Protein AF-0000000072542305 (afdb_homodimer)

Foldseek 3Di:
DPPPPPPPPVPDDDDDDPVVVVPDDDDDPDDDQCQAPQVRDGDDPPFDWDADPVGDIHGPVRVVVVCVPAQADPPPGHGDDDPDPVVVVVVVVVVVVVVVVVVVVVVVVVVPD/DPPPPPPPPVPDDDDDDPVVVVPDDDDDPDDAFCQAPQVRGGDDPPFDWDADPVGDIHGPVRVVVVCVPAQADPPPGHGDDDPDPVVVVVVVVVVVVVVVVVVVVVVVVVVPD

Organism: Lottia gigantea (NCBI:txid225164)

Secondary structure (DSSP, 8-state):
---------SS--PPPPHHHHHTSEEEE---S--B-TTT-PBPPTT-EEEE-TT--EEEHHHHHHHHTT-SB-TTT-PBPP-S-HHHHHHHHHHHHHHHHHHHHHHHHHHHH-/---------SS--PPPPHHHHHTSEEEE---S--B-TTT-PBPPTT-EEEE-TT--EEEHHHHHHHHTT-SB-TTT-PBPP-S-HHHHHHHHHHHHHHHHHHHHHHHHHHHH-

pLDDT: mean 86.27, std 17.12, range [31.95, 98.38]

Radius of gyration: 26.25 Å; Cα contacts (8 Å, |Δi|>4): 280; chains: 2; bounding box: 51×83×50 Å

Nearest PDB structures (foldseek):
  5ulh-assembly1_C  TM=9.175E-01  e=4.883E-05  Homo sapiens
  7ojx-assembly1_A  TM=8.905E-01  e=9.697E-05  Homo sapiens
  6w9a-assembly2_D  TM=7.007E-01  e=2.143E-05  Homo sapiens
  6w9d-assembly3_H  TM=6.727E-01  e=9.697E-05  Homo sapiens
  4v3k-assembly1_F  TM=7.207E-01  e=1.679E-04  Homo sapiens

Sequence (226 aa):
FSIFSPFNFTGKAPPASKKAVEELETRVISPTSPQCAICLAEFEEENESKILPCNHQFHSTCILTWLKQVNSCPECRHELPTDDEQYEEMKRHKARAKQREFEQESLHNSMFGFSIFSPFNFTGKAPPASKKAVEELETRVISPTSPQCAICLAEFEEENESKILPCNHQFHSTCILTWLKQVNSCPECRHELPTDDEQYEEMKRHKARAKQREFEQESLHNSMFG

Structure (mmCIF, N/CA/C/O backbone):
data_AF-0000000072542305-model_v1
#
loop_
_entity.id
_entity.type
_entity.pdbx_description
1 polymer 'RING-type E3 ubiquitin transferase'
#
loop_
_atom_site.group_PDB
_atom_site.id
_atom_site.type_symbol
_atom_site.label_atom_id
_atom_site.label_alt_id
_atom_site.label_comp_id
_atom_site.label_asym_id
_atom_site.label_entity_id
_atom_site.label_seq_id
_atom_site.pdbx_PDB_ins_code
_atom_site.Cartn_x
_atom_site.Cartn_y
_atom_site.Cartn_z
_atom_site.occupancy
_atom_site.B_iso_or_equiv
_atom_site.auth_seq_id
_atom_site.auth_comp_id
_atom_site.auth_asym_id
_atom_site.auth_atom_id
_atom_site.pdbx_PDB_model_num
ATOM 1 N N . PHE A 1 1 ? 15.688 15.828 28.75 1 32.47 1 PHE A N 1
ATOM 2 C CA . PHE A 1 1 ? 14.766 16.953 28.719 1 32.47 1 PHE A CA 1
ATOM 3 C C . PHE A 1 1 ? 14.344 17.266 27.281 1 32.47 1 PHE A C 1
ATOM 5 O O . PHE A 1 1 ? 15.188 17.547 26.438 1 32.47 1 PHE A O 1
ATOM 12 N N . SER A 1 2 ? 13.336 16.469 26.656 1 36.53 2 SER A N 1
ATOM 13 C CA . SER A 1 2 ? 12.828 16.047 25.344 1 36.53 2 SER A CA 1
ATOM 14 C C . SER A 1 2 ? 12.359 17.25 24.531 1 36.53 2 SER A C 1
ATOM 16 O O . SER A 1 2 ? 11.32 17.844 24.828 1 36.53 2 SER A O 1
ATOM 18 N N . ILE A 1 3 ? 13.242 18.094 24.062 1 39.69 3 ILE A N 1
ATOM 19 C CA . ILE A 1 3 ? 13.078 19.406 23.453 1 39.69 3 ILE A CA 1
ATOM 20 C C . ILE A 1 3 ? 12.094 19.312 22.281 1 39.69 3 ILE A C 1
ATOM 22 O O . ILE A 1 3 ? 12.5 19.109 21.141 1 39.69 3 ILE A O 1
ATOM 26 N N . PHE A 1 4 ? 11.055 18.484 22.359 1 43.72 4 PHE A N 1
ATOM 27 C CA . PHE A 1 4 ? 9.938 18.672 21.438 1 43.72 4 PHE A CA 1
ATOM 28 C C . PHE A 1 4 ? 9.602 20.141 21.281 1 43.72 4 PHE A C 1
ATOM 30 O O . PHE A 1 4 ? 9.117 20.781 22.219 1 43.72 4 PHE A O 1
ATOM 37 N N . SER A 1 5 ? 10.516 20.938 20.703 1 43.38 5 SER A N 1
ATOM 38 C CA . SER A 1 5 ? 10.148 22.328 20.469 1 43.38 5 SER A CA 1
ATOM 39 C C . SER A 1 5 ? 8.664 22.453 20.156 1 43.38 5 SER A C 1
ATOM 41 O O . SER A 1 5 ? 8.125 21.719 19.344 1 43.38 5 SER A O 1
ATOM 43 N N . PRO A 1 6 ? 7.895 23.109 21.031 1 43.34 6 PRO A N 1
ATOM 44 C CA . PRO A 1 6 ? 6.465 23.359 20.859 1 43.34 6 PRO A CA 1
ATOM 45 C C . PRO A 1 6 ? 6.129 23.875 19.453 1 43.34 6 PRO A C 1
ATOM 47 O O . PRO A 1 6 ? 6.855 24.703 18.906 1 43.34 6 PRO A O 1
ATOM 50 N N . PHE A 1 7 ? 5.867 23.047 18.469 1 44.22 7 PHE A N 1
ATOM 51 C CA . PHE A 1 7 ? 5.062 23.609 17.391 1 44.22 7 PHE A CA 1
ATOM 52 C C . PHE A 1 7 ? 4.238 24.797 17.891 1 44.22 7 PHE A C 1
ATOM 54 O O . PHE A 1 7 ? 3.322 24.625 18.688 1 44.22 7 PHE A O 1
ATOM 61 N N . ASN A 1 8 ? 4.73 25.938 18.094 1 41 8 ASN A N 1
ATOM 62 C CA . ASN A 1 8 ? 3.998 27.156 18.375 1 41 8 ASN A CA 1
ATOM 63 C C . ASN A 1 8 ? 2.773 27.297 17.484 1 41 8 ASN A C 1
ATOM 65 O O . ASN A 1 8 ? 2.857 27.875 16.391 1 41 8 ASN A O 1
ATOM 69 N N . PHE A 1 9 ? 1.891 26.312 17.328 1 46 9 PHE A N 1
ATOM 70 C CA . PHE A 1 9 ? 0.59 26.453 16.688 1 46 9 PHE A CA 1
ATOM 71 C C . PHE A 1 9 ? -0.211 27.578 17.344 1 46 9 PHE A C 1
ATOM 73 O O . PHE A 1 9 ? -0.632 27.453 18.5 1 46 9 PHE A O 1
ATOM 80 N N . THR A 1 10 ? -0.036 28.75 17.078 1 51.38 10 THR A N 1
ATOM 81 C CA . THR A 1 10 ? -0.905 29.781 17.625 1 51.38 10 THR A CA 1
ATOM 82 C C . THR A 1 10 ? -2.297 29.219 17.906 1 51.38 10 THR A C 1
ATOM 84 O O . THR A 1 10 ? -2.818 29.375 19.016 1 51.38 10 THR A O 1
ATOM 87 N N . GLY A 1 11 ? -3.398 29.219 16.875 1 60.12 11 GLY A N 1
ATOM 88 C CA . GLY A 1 11 ? -4.703 28.609 17.047 1 60.12 11 GLY A CA 1
ATOM 89 C C . GLY A 1 11 ? -4.648 27.094 17.078 1 60.12 11 GLY A C 1
ATOM 90 O O . GLY A 1 11 ? -3.947 26.469 16.281 1 60.12 11 GLY A O 1
ATOM 91 N N . LYS A 1 12 ? -4.738 26.359 18.25 1 74.69 12 LYS A N 1
ATOM 92 C CA . LYS A 1 12 ? -4.344 24.984 18.578 1 74.69 12 LYS A CA 1
ATOM 93 C C . LYS A 1 12 ? -5.066 23.984 17.688 1 74.69 12 LYS A C 1
ATOM 95 O O . LYS A 1 12 ? -6.301 23.938 17.672 1 74.69 12 LYS A O 1
ATOM 100 N N . ALA A 1 13 ? -4.594 23.594 16.719 1 89.81 13 ALA A N 1
ATOM 101 C CA . ALA A 1 13 ? -5.152 22.5 15.945 1 89.81 13 ALA A CA 1
ATOM 102 C C . ALA A 1 13 ? -5.66 21.375 16.859 1 89.81 13 ALA A C 1
ATOM 104 O O . ALA A 1 13 ? -5.039 21.078 17.875 1 89.81 13 ALA A O 1
ATOM 105 N N . PRO A 1 14 ? -6.883 21.016 16.641 1 95.75 14 PRO A N 1
ATOM 106 C CA . PRO A 1 14 ? -7.41 19.891 17.438 1 95.75 14 PRO A CA 1
ATOM 107 C C . PRO A 1 14 ? -6.734 18.562 17.109 1 95.75 14 PRO A C 1
ATOM 109 O O . PRO A 1 14 ? -6.039 18.453 16.094 1 95.75 14 PRO A O 1
ATOM 112 N N . PRO A 1 15 ? -6.938 17.609 18 1 97.19 15 PRO A N 1
ATOM 113 C CA . PRO A 1 15 ? -6.461 16.266 17.688 1 97.19 15 PRO A CA 1
ATOM 114 C C . PRO A 1 15 ? -7.23 15.625 16.531 1 97.19 15 PRO A C 1
ATOM 116 O O . PRO A 1 15 ? -8.352 16.047 16.219 1 97.19 15 PRO A O 1
ATOM 119 N N . ALA A 1 16 ? -6.574 14.648 15.914 1 98.12 16 ALA A N 1
ATOM 120 C CA . ALA A 1 16 ? -7.277 13.812 14.953 1 98.12 16 ALA A CA 1
ATOM 121 C C . ALA A 1 16 ? -8.328 12.945 15.641 1 98.12 16 ALA A C 1
ATOM 123 O O . ALA A 1 16 ? -8.195 12.633 16.828 1 98.12 16 ALA A O 1
ATOM 124 N N . SER A 1 17 ? -9.375 12.672 14.961 1 98.31 17 SER A N 1
ATOM 125 C CA . SER A 1 17 ? -10.414 11.82 15.531 1 98.31 17 SER A CA 1
ATOM 126 C C . SER A 1 17 ? -9.875 10.422 15.844 1 98.31 17 SER A C 1
ATOM 128 O O . SER A 1 17 ? -8.953 9.945 15.18 1 98.31 17 SER A O 1
ATOM 130 N N . LYS A 1 18 ? -10.453 9.781 16.812 1 97.31 18 LYS A N 1
ATOM 131 C CA . LYS A 1 18 ? -10.078 8.422 17.172 1 97.31 18 LYS A CA 1
ATOM 132 C C . LYS A 1 18 ? -10.227 7.48 15.984 1 97.31 18 LYS A C 1
ATOM 134 O O . LYS A 1 18 ? -9.359 6.645 15.734 1 97.31 18 LYS A O 1
ATOM 139 N N . LYS A 1 19 ? -11.359 7.613 15.297 1 97.12 19 LYS A N 1
ATOM 140 C CA . LYS A 1 19 ? -11.648 6.758 14.148 1 97.12 19 LYS A CA 1
ATOM 141 C C . LYS A 1 19 ? -10.586 6.918 13.07 1 97.12 19 LYS A C 1
ATOM 143 O O . LYS A 1 19 ? -10.094 5.926 12.523 1 97.12 19 LYS A O 1
ATOM 148 N N . ALA A 1 20 ? -10.266 8.203 12.711 1 96.69 20 ALA A N 1
ATOM 149 C CA . ALA A 1 20 ? -9.281 8.469 11.672 1 96.69 20 ALA A CA 1
ATOM 150 C C . ALA A 1 20 ? -7.93 7.852 12.031 1 96.69 20 ALA A C 1
ATOM 152 O O . ALA A 1 20 ? -7.25 7.293 11.164 1 96.69 20 ALA A O 1
ATOM 153 N N . VAL A 1 21 ? -7.527 7.922 13.281 1 97.25 21 VAL A N 1
ATOM 154 C CA . VAL A 1 21 ? -6.238 7.402 13.734 1 97.25 21 VAL A CA 1
ATOM 155 C C . VAL A 1 21 ? -6.238 5.879 13.648 1 97.25 21 VAL A C 1
ATOM 157 O O . VAL A 1 21 ? -5.258 5.277 13.203 1 97.25 21 VAL A O 1
ATOM 160 N N . GLU A 1 22 ? -7.352 5.25 14.078 1 95.75 22 GLU A N 1
ATOM 161 C CA . GLU A 1 22 ? -7.477 3.795 14.078 1 95.75 22 GLU A CA 1
ATOM 162 C C . GLU A 1 22 ? -7.434 3.234 12.664 1 95.75 22 GLU A C 1
ATOM 164 O O . GLU A 1 22 ? -6.996 2.102 12.453 1 95.75 22 GLU A O 1
ATOM 169 N N . GLU A 1 23 ? -7.824 4.012 11.711 1 94.31 23 GLU A N 1
ATOM 170 C CA . GLU A 1 23 ? -7.969 3.533 10.344 1 94.31 23 GLU A CA 1
ATOM 171 C C . GLU A 1 23 ? -6.68 3.73 9.547 1 94.31 23 GLU A C 1
ATOM 173 O O . GLU A 1 23 ? -6.582 3.309 8.391 1 94.31 23 GLU A O 1
ATOM 178 N N . LEU A 1 24 ? -5.684 4.238 10.211 1 94.06 24 LEU A N 1
ATOM 179 C CA . LEU A 1 24 ? -4.43 4.473 9.5 1 94.06 24 LEU A CA 1
ATOM 180 C C . LEU A 1 24 ? -3.746 3.15 9.164 1 94.06 24 LEU A C 1
ATOM 182 O O . LEU A 1 24 ? -3.77 2.211 9.961 1 94.06 24 LEU A O 1
ATOM 186 N N . GLU A 1 25 ? -3.084 3.133 8.023 1 87.69 25 GLU A N 1
ATOM 187 C CA . GLU A 1 25 ? -2.32 1.969 7.582 1 87.69 25 GLU A CA 1
ATOM 188 C C . GLU A 1 25 ? -1.066 1.78 8.438 1 87.69 25 GLU A C 1
ATOM 190 O O . GLU A 1 25 ? -0.327 2.736 8.68 1 87.69 25 GLU A O 1
ATOM 195 N N . THR A 1 26 ? -0.892 0.528 8.938 1 89.25 26 THR A N 1
ATOM 196 C CA . THR A 1 26 ? 0.294 0.17 9.711 1 89.25 26 THR A CA 1
ATOM 197 C C . THR A 1 26 ? 1.212 -0.739 8.898 1 89.25 26 THR A C 1
ATOM 199 O O . THR A 1 26 ? 0.747 -1.673 8.242 1 89.25 26 THR A O 1
ATOM 202 N N . ARG A 1 27 ? 2.482 -0.281 8.875 1 80.88 27 ARG A N 1
ATOM 203 C CA . ARG A 1 27 ? 3.465 -1.101 8.172 1 80.88 27 ARG A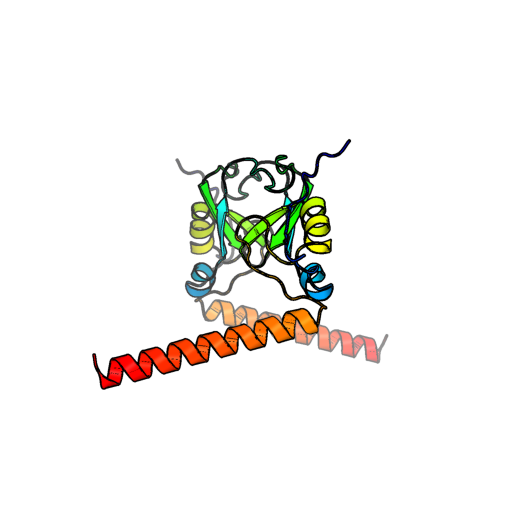 CA 1
ATOM 204 C C . ARG A 1 27 ? 4.648 -1.432 9.07 1 80.88 27 ARG A C 1
ATOM 206 O O . ARG A 1 27 ? 5.105 -0.583 9.836 1 80.88 27 ARG A O 1
ATOM 213 N N . VAL A 1 28 ? 5.039 -2.68 9.125 1 75.81 28 VAL A N 1
ATOM 214 C CA . VAL A 1 28 ? 6.289 -3.057 9.773 1 75.81 28 VAL A CA 1
ATOM 215 C C . VAL A 1 28 ? 7.434 -2.992 8.773 1 75.81 28 VAL A C 1
ATOM 217 O O . VAL A 1 28 ? 7.34 -3.545 7.676 1 75.81 28 VAL A O 1
ATOM 220 N N . ILE A 1 29 ? 8.297 -2.076 9.211 1 68 29 ILE A N 1
ATOM 221 C CA . ILE A 1 29 ? 9.422 -1.944 8.297 1 68 29 ILE A CA 1
ATOM 222 C C . ILE A 1 29 ? 10.18 -3.27 8.211 1 68 29 ILE A C 1
ATOM 224 O O . ILE A 1 29 ? 10.625 -3.807 9.227 1 68 29 ILE A O 1
ATOM 228 N N . SER A 1 30 ? 9.961 -3.963 7.266 1 59.28 30 SER A N 1
ATOM 229 C CA . SER A 1 30 ? 10.555 -5.285 7.07 1 59.28 30 SER A CA 1
ATOM 230 C C . SER A 1 30 ? 12.07 -5.203 6.992 1 59.28 30 SER A C 1
ATOM 232 O O . SER A 1 30 ? 12.625 -4.195 6.547 1 59.28 30 SER A O 1
ATOM 234 N N . PRO A 1 31 ? 12.602 -5.91 7.992 1 52.72 31 PRO A N 1
ATOM 235 C CA . PRO A 1 31 ? 14.062 -5.945 7.938 1 52.72 31 PRO A CA 1
ATOM 236 C C . PRO A 1 31 ? 14.609 -5.641 6.547 1 52.72 31 PRO A C 1
ATOM 238 O O . PRO A 1 31 ? 13.859 -5.676 5.566 1 52.72 31 PRO A O 1
ATOM 241 N N . THR A 1 32 ? 15.93 -6.004 6.43 1 49.38 32 THR A N 1
ATOM 242 C CA . THR A 1 32 ? 16.984 -6.02 5.418 1 49.38 32 THR A CA 1
ATOM 243 C C . THR A 1 32 ? 16.391 -6.273 4.031 1 49.38 32 THR A C 1
ATOM 245 O O . THR A 1 32 ? 15.273 -6.77 3.91 1 49.38 32 THR A O 1
ATOM 248 N N . SER A 1 33 ? 17.109 -6.035 3.014 1 53.59 33 SER A N 1
ATOM 249 C CA . SER A 1 33 ? 17.109 -6.18 1.562 1 53.59 33 SER A CA 1
ATOM 250 C C . SER A 1 33 ? 16.438 -7.484 1.137 1 53.59 33 SER A C 1
ATOM 252 O O . SER A 1 33 ? 17.125 -8.484 0.883 1 53.59 33 SER A O 1
ATOM 254 N N . PRO A 1 34 ? 15.078 -7.551 1.547 1 67.81 34 PRO A N 1
ATOM 255 C CA . PRO A 1 34 ? 14.562 -8.812 1.021 1 67.81 34 PRO A CA 1
ATOM 256 C C . PRO A 1 34 ? 15 -9.078 -0.42 1 67.81 34 PRO A C 1
ATOM 258 O O . PRO A 1 34 ? 15.297 -8.133 -1.158 1 67.81 34 PRO A O 1
ATOM 261 N N . GLN A 1 35 ? 15.562 -10.172 -0.511 1 81.81 35 GLN A N 1
ATOM 262 C CA . GLN A 1 35 ? 15.914 -10.617 -1.855 1 81.81 35 GLN A CA 1
ATOM 263 C C . GLN A 1 35 ? 14.664 -10.953 -2.666 1 81.81 35 GLN A C 1
ATOM 265 O O . GLN A 1 35 ? 13.695 -11.484 -2.125 1 81.81 35 GLN A O 1
ATOM 270 N N . CYS A 1 36 ? 14.719 -10.422 -3.736 1 89.06 36 CYS A N 1
ATOM 271 C CA . CYS A 1 36 ? 13.695 -10.852 -4.684 1 89.06 36 CYS A CA 1
ATOM 272 C C . CYS A 1 36 ? 13.703 -12.367 -4.844 1 89.06 36 CYS A C 1
ATOM 274 O O . CYS A 1 36 ? 14.734 -12.953 -5.172 1 89.06 36 CYS A O 1
ATOM 276 N N . ALA A 1 37 ? 12.695 -12.922 -4.605 1 90.5 37 ALA A N 1
ATOM 277 C CA . ALA A 1 37 ? 12.633 -14.383 -4.605 1 90.5 37 ALA A CA 1
ATOM 278 C C . ALA A 1 37 ? 12.93 -14.945 -5.992 1 90.5 37 ALA A C 1
ATOM 280 O O . ALA A 1 37 ? 13.234 -16.125 -6.137 1 90.5 37 ALA A O 1
ATOM 281 N N . ILE A 1 38 ? 12.805 -14.109 -7.023 1 92.88 38 ILE A N 1
ATOM 282 C CA . ILE A 1 38 ? 13.016 -14.586 -8.391 1 92.88 38 ILE A CA 1
ATOM 283 C C . ILE A 1 38 ? 14.5 -14.484 -8.742 1 92.88 38 ILE A C 1
ATOM 285 O O . ILE A 1 38 ? 15.094 -15.445 -9.227 1 92.88 38 ILE A O 1
ATOM 289 N N . CYS A 1 39 ? 15.055 -13.391 -8.5 1 93.31 39 CYS A N 1
ATOM 290 C CA . CYS A 1 39 ? 16.438 -13.195 -8.93 1 93.31 39 CYS A CA 1
ATOM 291 C C . CYS A 1 39 ? 17.406 -13.32 -7.762 1 93.31 39 CYS A C 1
ATOM 293 O O . CYS A 1 39 ? 18.609 -13.391 -7.957 1 93.31 39 CYS A O 1
ATOM 295 N N . LEU A 1 40 ? 16.906 -13.25 -6.582 1 91.31 40 LEU A N 1
ATOM 296 C CA . LEU A 1 40 ? 17.641 -13.422 -5.332 1 91.31 40 LEU A CA 1
ATOM 297 C C . LEU A 1 40 ? 18.516 -12.203 -5.051 1 91.31 40 LEU A C 1
ATOM 299 O O . LEU A 1 40 ? 19.281 -12.195 -4.078 1 91.31 40 LEU A O 1
ATOM 303 N N . ALA A 1 41 ? 18.422 -11.164 -5.945 1 88.81 41 ALA A N 1
ATOM 304 C CA . ALA A 1 41 ? 19.109 -9.906 -5.668 1 88.81 41 ALA A CA 1
ATOM 305 C C . ALA A 1 41 ? 18.359 -9.094 -4.621 1 88.81 41 ALA A C 1
ATOM 307 O O . ALA A 1 41 ? 17.141 -9.219 -4.477 1 88.81 41 ALA A O 1
ATOM 308 N N . GLU A 1 42 ? 19.094 -8.312 -3.975 1 83.75 42 GLU A N 1
ATOM 309 C CA . GLU A 1 42 ? 18.484 -7.402 -3.002 1 83.75 42 GLU A CA 1
ATOM 310 C C . GLU A 1 42 ? 17.75 -6.262 -3.697 1 83.75 42 GLU A C 1
ATOM 312 O O . GLU A 1 42 ? 18.125 -5.859 -4.801 1 83.75 42 GLU A O 1
ATOM 317 N N . PHE A 1 43 ? 16.719 -5.859 -2.996 1 82.25 43 PHE A N 1
ATOM 318 C CA . PHE A 1 43 ? 16.031 -4.664 -3.479 1 82.25 43 PHE A CA 1
ATOM 319 C C . PHE A 1 43 ? 16.875 -3.418 -3.197 1 82.25 43 PHE A C 1
ATOM 321 O O . PHE A 1 43 ? 17.281 -3.18 -2.057 1 82.25 43 PHE A O 1
ATOM 328 N N . GLU A 1 44 ? 17.25 -2.766 -4.258 1 77.62 44 GLU A N 1
ATOM 329 C CA . GLU A 1 44 ? 18.047 -1.557 -4.086 1 77.62 44 GLU A CA 1
ATOM 330 C C . GLU A 1 44 ? 17.172 -0.304 -4.172 1 77.62 44 GLU A C 1
ATOM 332 O O . GLU A 1 44 ? 16.094 -0.335 -4.754 1 77.62 44 GLU A O 1
ATOM 337 N N . GLU A 1 45 ? 17.75 0.692 -3.629 1 72.88 45 GLU A N 1
ATOM 338 C CA . GLU A 1 45 ? 17.062 1.981 -3.73 1 72.88 45 GLU A CA 1
ATOM 339 C C . GLU A 1 45 ? 16.766 2.336 -5.184 1 72.88 45 GLU A C 1
ATOM 341 O O . GLU A 1 45 ? 17.578 2.076 -6.07 1 72.88 45 GLU A O 1
ATOM 346 N N . GLU A 1 46 ? 15.547 2.867 -5.371 1 77.38 46 GLU A N 1
ATOM 347 C CA . GLU A 1 46 ? 15.109 3.346 -6.68 1 77.38 46 GLU A CA 1
ATOM 348 C C . GLU A 1 46 ? 14.602 2.193 -7.547 1 77.38 46 GLU A C 1
ATOM 350 O O . GLU A 1 46 ? 14.086 2.416 -8.641 1 77.38 46 GLU A O 1
ATOM 355 N N . ASN A 1 47 ? 14.938 0.948 -7.004 1 83.44 47 ASN A N 1
ATOM 356 C CA . ASN A 1 47 ? 14.305 -0.144 -7.73 1 83.44 47 ASN A CA 1
ATOM 357 C C . ASN A 1 47 ? 12.781 0.01 -7.754 1 83.44 47 ASN A C 1
ATOM 359 O O . ASN A 1 47 ? 12.188 0.459 -6.773 1 83.44 47 ASN A O 1
ATOM 363 N N . GLU A 1 48 ? 12.281 -0.386 -8.906 1 88.56 48 GLU A N 1
ATOM 364 C CA . GLU A 1 48 ? 10.828 -0.53 -8.969 1 88.56 48 GLU A CA 1
ATOM 365 C C . GLU A 1 48 ? 10.398 -1.946 -8.602 1 88.56 48 GLU A C 1
ATOM 367 O O . GLU A 1 48 ? 11.023 -2.922 -9.023 1 88.56 48 GLU A O 1
ATOM 372 N N . SER A 1 49 ? 9.461 -1.944 -7.781 1 89.25 49 SER A N 1
ATOM 373 C CA . SER A 1 49 ? 8.938 -3.244 -7.379 1 89.25 49 SER A CA 1
ATOM 374 C C . SER A 1 49 ? 7.426 -3.318 -7.59 1 89.25 49 SER A C 1
ATOM 376 O O . SER A 1 49 ? 6.766 -2.289 -7.734 1 89.25 49 SER A O 1
ATOM 378 N N . LYS A 1 50 ? 6.879 -4.512 -7.742 1 93.44 50 LYS A N 1
ATOM 379 C CA . LYS A 1 50 ? 5.445 -4.781 -7.793 1 93.44 50 LYS A CA 1
ATOM 380 C C . LYS A 1 50 ? 5.023 -5.734 -6.676 1 93.44 50 LYS A C 1
ATOM 382 O O . LYS A 1 50 ? 5.785 -6.629 -6.297 1 93.44 50 LYS A O 1
ATOM 387 N N . ILE A 1 51 ? 3.891 -5.504 -6.223 1 88.25 51 ILE A N 1
ATOM 388 C CA . ILE A 1 51 ? 3.332 -6.305 -5.141 1 88.25 51 ILE A CA 1
ATOM 389 C C . ILE A 1 51 ? 2.104 -7.062 -5.641 1 88.25 51 ILE A C 1
ATOM 391 O O . ILE A 1 51 ? 1.209 -6.473 -6.25 1 88.25 51 ILE A O 1
ATOM 395 N N . LEU A 1 52 ? 2.072 -8.281 -5.453 1 93.12 52 LEU A N 1
ATOM 396 C CA . LEU A 1 52 ? 0.925 -9.094 -5.832 1 93.12 52 LEU A CA 1
ATOM 397 C C . LEU A 1 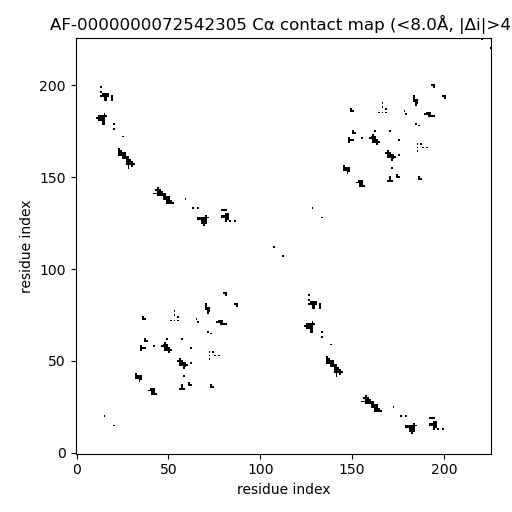52 ? -0.194 -8.977 -4.801 1 93.12 52 LEU A C 1
ATOM 399 O O . LEU A 1 52 ? 0.025 -8.477 -3.697 1 93.12 52 LEU A O 1
ATOM 403 N N . PRO A 1 53 ? -1.437 -9.477 -5.199 1 91.25 53 PRO A N 1
ATOM 404 C CA . PRO A 1 53 ? -2.553 -9.391 -4.254 1 91.25 53 PRO A CA 1
ATOM 405 C C . PRO A 1 53 ? -2.307 -10.18 -2.973 1 91.25 53 PRO A C 1
ATOM 407 O O . PRO A 1 53 ? -2.895 -9.875 -1.932 1 91.25 53 PRO A O 1
ATOM 410 N N . CYS A 1 54 ? -1.391 -11.109 -3.01 1 89.19 54 CYS A N 1
ATOM 411 C CA . CYS A 1 54 ? -1.02 -11.898 -1.844 1 89.19 54 CYS A CA 1
ATOM 412 C C . CYS A 1 54 ? 0.016 -11.172 -0.995 1 89.19 54 CYS A C 1
ATOM 414 O O . CYS A 1 54 ? 0.564 -11.75 -0.051 1 89.19 54 CYS A O 1
ATOM 416 N N . ASN A 1 55 ? 0.457 -10.039 -1.38 1 84.69 55 ASN A N 1
ATOM 417 C CA . ASN A 1 55 ? 1.312 -9.109 -0.651 1 84.69 55 ASN A CA 1
ATOM 418 C C . ASN A 1 55 ? 2.787 -9.477 -0.784 1 84.69 55 ASN A C 1
ATOM 420 O O . ASN A 1 55 ? 3.637 -8.922 -0.085 1 84.69 55 ASN A O 1
ATOM 424 N N . HIS A 1 56 ? 3.164 -10.359 -1.708 1 88.5 56 HIS A N 1
ATOM 425 C CA . HIS A 1 56 ? 4.57 -10.617 -1.994 1 88.5 56 HIS A CA 1
ATOM 426 C C . HIS A 1 56 ? 5.121 -9.617 -3.004 1 88.5 56 HIS A C 1
ATOM 428 O O . HIS A 1 56 ? 4.461 -9.305 -3.996 1 88.5 56 HIS A O 1
ATOM 434 N N . GLN A 1 57 ? 6.316 -9.188 -2.719 1 88.31 57 GLN A N 1
ATOM 435 C CA . GLN A 1 57 ? 6.961 -8.125 -3.482 1 88.31 57 GLN A CA 1
ATOM 436 C C . GLN A 1 57 ? 8.133 -8.664 -4.301 1 88.31 57 GLN A C 1
ATOM 438 O O . GLN A 1 57 ? 8.914 -9.484 -3.809 1 88.31 57 GLN A O 1
ATOM 443 N N . PHE A 1 58 ? 8.211 -8.18 -5.555 1 91.44 58 PHE A N 1
ATOM 444 C CA . PHE A 1 58 ? 9.273 -8.57 -6.477 1 91.44 58 PHE A CA 1
ATOM 445 C C . PHE A 1 58 ? 9.766 -7.371 -7.277 1 91.44 58 PHE A C 1
ATOM 447 O O . PHE A 1 58 ? 9.07 -6.359 -7.383 1 91.44 58 PHE A O 1
ATOM 454 N N . HIS A 1 59 ? 11.008 -7.469 -7.828 1 92.25 59 HIS A N 1
ATOM 455 C CA . HIS A 1 59 ? 11.352 -6.5 -8.867 1 92.25 59 HIS A CA 1
ATOM 456 C C . HIS A 1 59 ? 10.305 -6.488 -9.977 1 92.25 59 HIS A C 1
ATOM 458 O O . HIS A 1 59 ? 9.82 -7.543 -10.391 1 92.25 59 HIS A O 1
ATOM 464 N N . SER A 1 60 ? 10.031 -5.34 -10.375 1 96 60 SER A N 1
ATOM 465 C CA . SER A 1 60 ? 9.055 -5.25 -11.453 1 96 60 SER A CA 1
ATOM 466 C C . SER A 1 60 ? 9.492 -6.07 -12.664 1 96 60 SER A C 1
ATOM 468 O O . SER A 1 60 ? 8.695 -6.824 -13.227 1 96 60 SER A O 1
ATOM 470 N N . THR A 1 61 ? 10.727 -5.965 -13.008 1 96.19 61 THR A N 1
ATOM 471 C CA . THR A 1 61 ? 11.234 -6.695 -14.164 1 96.19 61 THR A CA 1
ATOM 472 C C . THR A 1 61 ? 11.109 -8.203 -13.953 1 96.19 61 THR A C 1
ATOM 474 O O . THR A 1 61 ? 10.719 -8.93 -14.867 1 96.19 61 THR A O 1
ATOM 477 N N . CYS A 1 62 ? 11.414 -8.656 -12.812 1 95.75 62 CYS A N 1
ATOM 478 C CA . CYS A 1 62 ? 11.375 -10.078 -12.5 1 95.75 62 CYS A CA 1
ATOM 479 C C . CYS A 1 62 ? 9.953 -10.617 -12.555 1 95.75 62 CYS A C 1
ATOM 481 O O . CYS A 1 62 ? 9.68 -11.602 -13.242 1 95.75 62 CYS A O 1
ATOM 483 N N . ILE A 1 63 ? 9.055 -9.945 -11.922 1 96.88 63 ILE A N 1
ATOM 484 C CA . ILE A 1 63 ? 7.703 -10.484 -11.789 1 96.88 63 ILE A CA 1
ATOM 485 C C . ILE A 1 63 ? 6.961 -10.352 -13.117 1 96.88 63 ILE A C 1
ATOM 487 O O . ILE A 1 63 ? 6.156 -11.211 -13.477 1 96.88 63 ILE A O 1
ATOM 491 N N . LEU A 1 64 ? 7.219 -9.281 -13.812 1 97.38 64 LEU A N 1
ATOM 492 C CA . LEU A 1 64 ? 6.578 -9.125 -15.117 1 97.38 64 LEU A CA 1
ATOM 493 C C . LEU A 1 64 ? 7.02 -10.227 -16.062 1 97.38 64 LEU A C 1
ATOM 495 O O . LEU A 1 64 ? 6.207 -10.766 -16.828 1 97.38 64 LEU A O 1
ATOM 499 N N . THR A 1 65 ? 8.25 -10.586 -16.031 1 97.62 65 THR A N 1
ATOM 500 C CA . THR A 1 65 ? 8.766 -11.688 -16.828 1 97.62 65 THR A CA 1
ATOM 501 C C . THR A 1 65 ? 8.133 -13.008 -16.391 1 97.62 65 THR A C 1
ATOM 503 O O . THR A 1 65 ? 7.73 -13.82 -17.234 1 97.62 65 THR A O 1
ATOM 506 N N . TRP A 1 66 ? 8.109 -13.273 -15.125 1 97.19 66 TRP A N 1
ATOM 507 C CA . TRP A 1 66 ? 7.531 -14.477 -14.539 1 97.19 66 TRP A CA 1
ATOM 508 C C . TRP A 1 66 ? 6.078 -14.656 -14.969 1 97.19 66 TRP A C 1
ATOM 510 O O . TRP A 1 66 ? 5.688 -15.727 -15.438 1 97.19 66 TRP A O 1
ATOM 520 N N . LEU A 1 67 ? 5.293 -13.578 -14.969 1 97.44 67 LEU A N 1
ATOM 521 C CA . LEU A 1 67 ? 3.848 -13.633 -15.18 1 97.44 67 LEU A CA 1
ATOM 522 C C . LEU A 1 67 ? 3.518 -13.773 -16.656 1 97.44 67 LEU A C 1
ATOM 524 O O . LEU A 1 67 ? 2.365 -14.016 -17.031 1 97.44 67 LEU A O 1
ATOM 528 N N . LYS A 1 68 ? 4.5 -13.602 -17.453 1 96.88 68 LYS A N 1
ATOM 529 C CA . LYS A 1 68 ? 4.32 -13.898 -18.859 1 96.88 68 LYS A CA 1
ATOM 530 C C . LYS A 1 68 ? 4.219 -15.406 -19.109 1 96.88 68 LYS A C 1
ATOM 532 O O . LYS A 1 68 ? 3.752 -15.844 -20.156 1 96.88 68 LYS A O 1
ATOM 537 N N . GLN A 1 69 ? 4.664 -16.188 -18.125 1 95.88 69 GLN A N 1
ATOM 538 C CA . GLN A 1 69 ? 4.707 -17.625 -18.312 1 95.88 69 GLN A CA 1
ATOM 539 C C . GLN A 1 69 ? 3.801 -18.328 -17.297 1 95.88 69 GLN A C 1
ATOM 541 O O . GLN A 1 69 ? 3.189 -19.359 -17.609 1 95.88 69 GLN A O 1
ATOM 546 N N . VAL A 1 70 ? 3.787 -17.812 -16.156 1 96.12 70 VAL A N 1
ATOM 547 C CA . VAL A 1 70 ? 3.092 -18.438 -15.023 1 96.12 70 VAL A CA 1
ATOM 548 C C . VAL A 1 70 ? 2.162 -17.422 -14.367 1 96.12 70 VAL A C 1
ATOM 550 O O . VAL A 1 70 ? 2.555 -16.281 -14.133 1 96.12 70 VAL A O 1
ATOM 553 N N . ASN A 1 71 ? 0.94 -17.844 -14.047 1 97.81 71 ASN A N 1
ATOM 554 C CA . ASN A 1 71 ? -0.049 -16.906 -13.547 1 97.81 71 ASN A CA 1
ATOM 555 C C . ASN A 1 71 ? -0.123 -16.922 -12.023 1 97.81 71 ASN A C 1
ATOM 557 O O . ASN A 1 71 ? -1.168 -16.625 -11.445 1 97.81 71 ASN A O 1
ATOM 561 N N . SER A 1 72 ? 0.86 -17.344 -11.312 1 96.81 72 SER A N 1
ATOM 562 C CA . SER A 1 72 ? 0.793 -17.469 -9.859 1 96.81 72 SER A CA 1
ATOM 563 C C . SER A 1 72 ? 2 -16.812 -9.203 1 96.81 72 SER A C 1
ATOM 565 O O . SER A 1 72 ? 3.008 -16.531 -9.859 1 96.81 72 SER A O 1
ATOM 567 N N . CYS A 1 73 ? 1.903 -16.469 -8.023 1 96.06 73 CYS A N 1
ATOM 568 C CA . CYS A 1 73 ? 2.996 -15.891 -7.246 1 96.06 73 CYS A CA 1
ATOM 569 C C . CYS A 1 73 ? 4.145 -16.891 -7.109 1 96.06 73 CYS A C 1
ATOM 571 O O . CYS A 1 73 ? 3.932 -18.031 -6.727 1 96.06 73 CYS A O 1
ATOM 573 N N . PRO A 1 74 ? 5.363 -16.453 -7.297 1 95.06 74 PRO A N 1
ATOM 574 C CA . PRO A 1 74 ? 6.52 -17.344 -7.152 1 95.06 74 PRO A CA 1
ATOM 575 C C . PRO A 1 74 ? 6.711 -17.828 -5.719 1 95.06 74 PRO A C 1
ATOM 577 O O . PRO A 1 74 ? 7.352 -18.859 -5.496 1 95.06 74 PRO A O 1
ATOM 580 N N . GLU A 1 75 ? 6.188 -17.203 -4.781 1 92.56 75 GLU A N 1
ATOM 581 C CA . GLU A 1 75 ? 6.477 -17.5 -3.379 1 92.56 75 GLU A CA 1
ATOM 582 C C . GLU A 1 75 ? 5.359 -18.328 -2.748 1 92.56 75 GLU A C 1
ATOM 584 O O . GLU A 1 75 ? 5.625 -19.312 -2.061 1 92.56 75 GLU A O 1
ATOM 589 N N . CYS A 1 76 ? 4.07 -18.062 -2.955 1 92.75 76 CYS A N 1
ATOM 590 C CA . CYS A 1 76 ? 2.98 -18.703 -2.23 1 92.75 76 CYS A CA 1
ATOM 591 C C . CYS A 1 76 ? 2.031 -19.422 -3.189 1 92.75 76 CYS A C 1
ATOM 593 O O . CYS A 1 76 ? 1.088 -20.078 -2.758 1 92.75 76 CYS A O 1
ATOM 595 N N . ARG A 1 77 ? 2.125 -19.125 -4.473 1 95.62 77 ARG A N 1
ATOM 596 C CA . ARG A 1 77 ? 1.408 -19.781 -5.555 1 95.62 77 ARG A CA 1
ATOM 597 C C . ARG A 1 77 ? -0.02 -19.266 -5.668 1 95.62 77 ARG A C 1
ATOM 599 O O . ARG A 1 77 ? -0.868 -19.891 -6.305 1 95.62 77 ARG A O 1
ATOM 606 N N . HIS A 1 78 ? -0.336 -18.141 -5.043 1 95.81 78 HIS A N 1
ATOM 607 C CA . HIS A 1 78 ? -1.622 -17.5 -5.293 1 95.81 78 HIS A CA 1
ATOM 608 C C . HIS A 1 78 ? -1.816 -17.219 -6.777 1 95.81 78 HIS A C 1
ATOM 610 O O . HIS A 1 78 ? -0.979 -16.562 -7.402 1 95.81 78 HIS A O 1
ATOM 616 N N . GLU A 1 79 ? -2.84 -17.641 -7.305 1 96.75 79 GLU A N 1
ATOM 617 C CA . GLU A 1 79 ? -3.061 -17.547 -8.742 1 96.75 79 GLU A CA 1
ATOM 618 C C . GLU A 1 79 ? -3.666 -16.188 -9.109 1 96.75 79 GLU A C 1
ATOM 620 O O . GLU A 1 79 ? -4.535 -15.68 -8.398 1 96.75 79 GLU A O 1
ATOM 625 N N . LEU A 1 80 ? -3.229 -15.68 -10.195 1 97.62 80 LEU A N 1
ATOM 626 C CA . LEU A 1 80 ? -3.855 -14.531 -10.844 1 97.62 80 LEU A CA 1
ATOM 627 C C . LEU A 1 80 ? -4.75 -14.977 -11.992 1 97.62 80 LEU A C 1
ATOM 629 O O . LEU A 1 80 ? -4.535 -16.047 -12.57 1 97.62 80 LEU A O 1
ATOM 633 N N . PRO A 1 81 ? -5.75 -14.188 -12.297 1 97.94 81 PRO A N 1
ATOM 634 C CA . PRO A 1 81 ? -6.57 -14.516 -13.469 1 97.94 81 PRO A CA 1
ATOM 635 C C . PRO A 1 81 ? -5.754 -14.617 -14.75 1 97.94 81 PRO A C 1
ATOM 637 O O . PRO A 1 81 ? -4.66 -14.055 -14.844 1 97.94 81 PRO A O 1
ATOM 640 N N . THR A 1 82 ? -6.336 -15.398 -15.766 1 97.88 82 THR A N 1
ATOM 641 C CA . THR A 1 82 ? -5.688 -15.578 -17.062 1 97.88 82 THR A CA 1
ATOM 642 C C . THR A 1 82 ? -6.617 -15.148 -18.203 1 97.88 82 THR A C 1
ATOM 644 O O . THR A 1 82 ? -7.816 -14.961 -17.984 1 97.88 82 THR A O 1
ATOM 647 N N . ASP A 1 83 ? -6 -14.977 -19.328 1 98.12 83 ASP A N 1
ATOM 648 C CA . ASP A 1 83 ? -6.797 -14.734 -20.531 1 98.12 83 ASP A CA 1
ATOM 649 C C . ASP A 1 83 ? -7.145 -16.047 -21.234 1 98.12 83 ASP A C 1
ATOM 651 O O . ASP A 1 83 ? -7.789 -16.047 -22.281 1 98.12 83 ASP A O 1
ATOM 655 N N . ASP A 1 84 ? -6.777 -17.172 -20.734 1 96.81 84 ASP A N 1
ATOM 656 C CA . ASP A 1 84 ? -7.086 -18.5 -21.25 1 96.81 84 ASP A CA 1
ATOM 657 C C . ASP A 1 84 ? -8.445 -18.984 -20.734 1 96.81 84 ASP A C 1
ATOM 659 O O . ASP A 1 84 ? -8.555 -19.484 -19.625 1 96.81 84 ASP A O 1
ATOM 663 N N . GLU A 1 85 ? -9.391 -18.891 -21.609 1 96.69 85 GLU A N 1
ATOM 664 C CA . GLU A 1 85 ? -10.758 -19.234 -21.219 1 96.69 85 GLU A CA 1
ATOM 665 C C . GLU A 1 85 ? -10.875 -20.703 -20.828 1 96.69 85 GLU A C 1
ATOM 667 O O . GLU A 1 85 ? -11.602 -21.047 -19.891 1 96.69 85 GLU A O 1
ATOM 672 N N . GLN A 1 86 ? -10.172 -21.516 -21.609 1 96.06 86 GLN A N 1
ATOM 673 C CA . GLN A 1 86 ? -10.227 -22.938 -21.312 1 96.06 86 GLN A CA 1
ATOM 674 C C . GLN A 1 86 ? -9.664 -23.234 -19.922 1 96.06 86 GLN A C 1
ATOM 676 O O . GLN A 1 86 ? -10.234 -24.016 -19.172 1 96.06 86 GLN A O 1
ATOM 681 N N . TYR A 1 87 ? -8.625 -22.609 -19.609 1 96.25 87 TYR A N 1
ATOM 682 C CA . TYR A 1 87 ? -8.016 -22.781 -18.297 1 96.25 87 TYR A CA 1
ATOM 683 C C . TYR A 1 87 ? -8.961 -22.312 -17.203 1 96.25 87 TYR A C 1
ATOM 685 O O . TYR A 1 87 ? -9.148 -23.016 -16.203 1 96.25 87 TYR A O 1
ATOM 693 N N . GLU A 1 88 ? -9.547 -21.188 -17.359 1 97.12 88 GLU A N 1
ATOM 694 C CA . GLU A 1 88 ? -10.469 -20.625 -16.359 1 97.12 88 GLU A CA 1
ATOM 695 C C . GLU A 1 88 ? -11.695 -21.531 -16.203 1 97.12 88 GLU A C 1
ATOM 697 O O . GLU A 1 88 ? -12.18 -21.734 -15.086 1 97.12 88 GLU A O 1
ATOM 702 N N . GLU A 1 89 ? -12.219 -22.062 -17.312 1 96.75 89 GLU A N 1
ATOM 703 C CA . GLU A 1 89 ? -13.367 -22.969 -17.266 1 96.75 89 GLU A CA 1
ATOM 704 C C . GLU A 1 89 ? -13.031 -24.234 -16.484 1 96.75 89 GLU A C 1
ATOM 706 O O . GLU A 1 89 ? -13.828 -24.688 -15.664 1 96.75 89 GLU A O 1
ATOM 711 N N . MET A 1 90 ? -11.891 -24.766 -16.797 1 96.5 90 MET A N 1
ATOM 712 C CA . MET A 1 90 ? -11.461 -25.969 -16.078 1 96.5 90 MET A CA 1
ATOM 713 C C . MET A 1 90 ? -11.367 -25.719 -14.578 1 96.5 90 MET A C 1
ATOM 715 O O . MET A 1 90 ? -11.812 -26.531 -13.773 1 96.5 90 MET A O 1
ATOM 719 N N . LYS A 1 91 ? -10.797 -24.594 -14.219 1 94.5 91 LYS A N 1
ATOM 720 C CA . LYS A 1 91 ? -10.695 -24.203 -12.812 1 94.5 91 LYS A CA 1
ATOM 721 C C . LYS A 1 91 ? -12.07 -24.109 -12.164 1 94.5 91 LYS A C 1
ATOM 723 O O . LYS A 1 91 ? -12.258 -24.547 -11.031 1 94.5 91 LYS A O 1
ATOM 728 N N . ARG A 1 92 ? -12.984 -23.469 -12.883 1 95.69 92 ARG A N 1
ATOM 729 C CA . ARG A 1 92 ? -14.352 -23.344 -12.383 1 95.69 92 ARG A CA 1
ATOM 730 C C . ARG A 1 92 ? -14.984 -24.719 -12.18 1 95.69 92 ARG A C 1
ATOM 732 O O . ARG A 1 92 ? -15.648 -24.953 -11.172 1 95.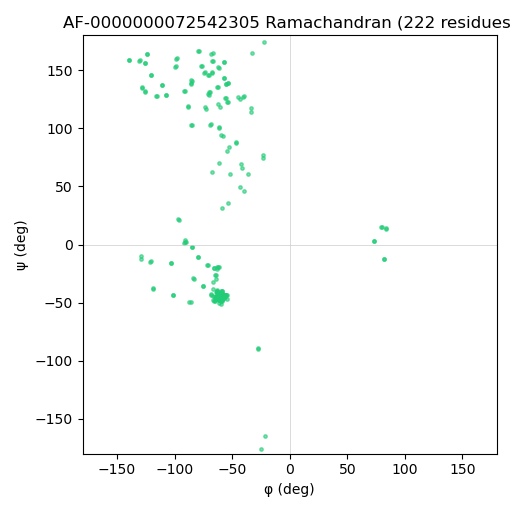69 92 ARG A O 1
ATOM 739 N N . HIS A 1 93 ? -14.773 -25.625 -13.094 1 96.88 93 HIS A N 1
ATOM 740 C CA . HIS A 1 93 ? -15.32 -26.969 -13.023 1 96.88 93 HIS A CA 1
ATOM 741 C C . HIS A 1 93 ? -14.742 -27.734 -11.836 1 96.88 93 HIS A C 1
ATOM 743 O O . HIS A 1 93 ? -15.477 -28.406 -11.109 1 96.88 93 HIS A O 1
ATOM 749 N N . LYS A 1 94 ? -13.5 -27.625 -11.695 1 96.31 94 LYS A N 1
ATOM 750 C CA . LYS A 1 94 ? -12.852 -28.281 -10.562 1 96.31 94 LYS A CA 1
ATOM 751 C C . LYS A 1 94 ? -13.398 -27.766 -9.242 1 96.31 94 LYS A C 1
ATOM 753 O O . LYS A 1 94 ? -13.641 -28.531 -8.312 1 96.31 94 LYS A O 1
ATOM 758 N N . ALA A 1 95 ? -13.586 -26.469 -9.164 1 95.69 95 ALA A N 1
ATOM 759 C CA . ALA A 1 95 ? -14.133 -25.859 -7.957 1 95.69 95 ALA A CA 1
ATOM 760 C C . ALA A 1 95 ? -15.539 -26.375 -7.668 1 95.69 95 ALA A C 1
ATOM 762 O O . ALA A 1 95 ? -15.875 -26.672 -6.52 1 95.69 95 ALA A O 1
ATOM 763 N N . ARG A 1 96 ? -16.266 -26.484 -8.648 1 96.69 96 ARG A N 1
ATOM 764 C CA . ARG A 1 96 ? -17.625 -27 -8.516 1 96.69 96 ARG A CA 1
ATOM 765 C C . ARG A 1 96 ? -17.609 -28.453 -8.055 1 96.69 96 ARG A C 1
ATOM 767 O O . ARG A 1 96 ? -18.422 -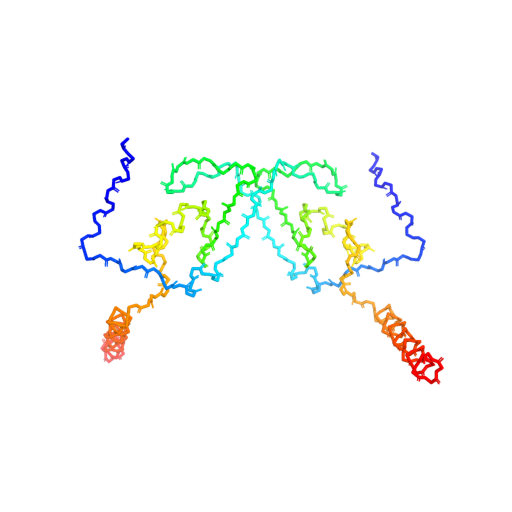28.844 -7.203 1 96.69 96 ARG A O 1
ATOM 774 N N . ALA A 1 97 ? -16.734 -29.172 -8.695 1 97.06 97 ALA A N 1
ATOM 775 C CA . ALA A 1 97 ? -16.609 -30.562 -8.312 1 97.06 97 ALA A CA 1
ATOM 776 C C . ALA A 1 97 ? -16.234 -30.703 -6.836 1 97.06 97 ALA A C 1
ATOM 778 O O . ALA A 1 97 ? -16.812 -31.531 -6.121 1 97.06 97 ALA A O 1
ATOM 779 N N . LYS A 1 98 ? -15.344 -29.906 -6.414 1 96.38 98 LYS A N 1
ATOM 780 C CA . LYS A 1 98 ? -14.938 -29.938 -5.012 1 96.38 98 LYS A CA 1
ATOM 781 C C . LYS A 1 98 ? -16.094 -29.562 -4.094 1 96.38 98 LYS A C 1
ATOM 783 O O . LYS A 1 98 ? -16.25 -30.156 -3.023 1 96.38 98 LYS A O 1
ATOM 788 N N . GLN A 1 99 ? -16.75 -28.547 -4.492 1 95.06 99 GLN A N 1
ATOM 789 C CA . GLN A 1 99 ? -17.922 -28.141 -3.721 1 95.06 99 GLN A CA 1
ATOM 790 C C . GLN A 1 99 ? -18.938 -29.281 -3.605 1 95.06 99 GLN A C 1
ATOM 792 O O . GLN A 1 99 ? -19.469 -29.531 -2.527 1 95.06 99 GLN A O 1
ATOM 797 N N . ARG A 1 100 ? -19.141 -29.906 -4.66 1 96.5 100 ARG A N 1
ATOM 798 C CA . ARG A 1 100 ? -20.062 -31.047 -4.672 1 96.5 100 ARG A CA 1
ATOM 799 C C . ARG A 1 100 ? -19.578 -32.156 -3.732 1 96.5 100 ARG A C 1
ATOM 801 O O . ARG A 1 100 ? -20.375 -32.75 -2.998 1 96.5 100 ARG A O 1
ATOM 808 N N . GLU A 1 101 ? -18.328 -32.438 -3.887 1 95.94 101 GLU A N 1
ATOM 809 C CA . GLU A 1 101 ? -17.734 -33.438 -2.994 1 95.94 101 GLU A CA 1
ATOM 810 C C . GLU A 1 101 ? -17.953 -33.062 -1.531 1 95.94 101 GLU A C 1
ATOM 812 O O . GLU A 1 101 ? -18.344 -33.906 -0.718 1 95.94 101 GLU A O 1
ATOM 817 N N . PHE A 1 102 ? -17.703 -31.859 -1.17 1 96.06 102 PHE A N 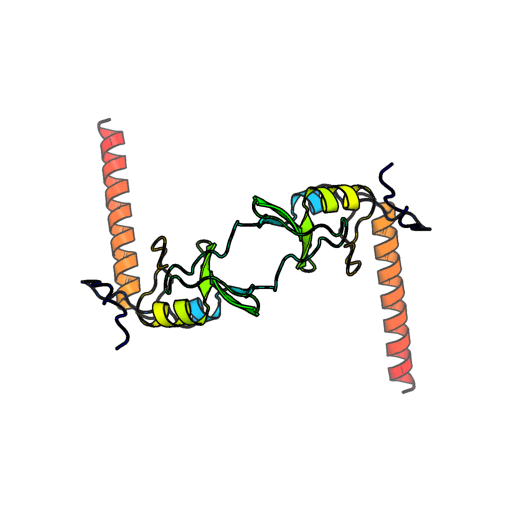1
ATOM 818 C CA . PHE A 1 102 ? -17.891 -31.375 0.193 1 96.06 102 PHE A CA 1
ATOM 819 C C . PHE A 1 102 ? -19.344 -31.516 0.625 1 96.06 102 PHE A C 1
ATOM 821 O O . PHE A 1 102 ? -19.625 -31.969 1.734 1 96.06 102 PHE A O 1
ATOM 828 N N . GLU A 1 103 ? -20.219 -31 -0.234 1 95.69 103 GLU A N 1
ATOM 829 C CA . GLU A 1 103 ? -21.656 -31.109 0.049 1 95.69 103 GLU A CA 1
ATOM 830 C C . GLU A 1 103 ? -22.062 -32.562 0.289 1 95.69 103 GLU A C 1
ATOM 832 O O . GLU A 1 103 ? -22.812 -32.844 1.226 1 95.69 103 GLU A O 1
ATOM 837 N N . GLN A 1 104 ? -21.578 -33.5 -0.529 1 95.81 104 GLN A N 1
ATOM 838 C CA . GLN A 1 104 ? -21.875 -34.906 -0.357 1 95.81 104 GLN A CA 1
ATOM 839 C C . GLN A 1 104 ? -21.344 -35.438 0.97 1 95.81 104 GLN A C 1
ATOM 841 O O . GLN A 1 104 ? -22.031 -36.156 1.685 1 95.81 104 GLN A O 1
ATOM 846 N N . GLU A 1 105 ? -20.125 -35.125 1.279 1 95.88 105 GLU A N 1
ATOM 847 C CA . GLU A 1 105 ? -19.516 -35.531 2.539 1 95.88 105 GLU A CA 1
ATOM 848 C C . GLU A 1 105 ? -20.266 -34.969 3.734 1 95.88 105 GLU A C 1
ATOM 850 O O . GLU A 1 105 ? -20.516 -35.688 4.719 1 95.88 105 GLU A O 1
ATOM 855 N N . SER A 1 106 ? -20.625 -33.688 3.662 1 95.75 106 SER A N 1
ATOM 856 C CA . SER A 1 106 ? -21.406 -33.062 4.719 1 95.75 106 SER A CA 1
ATOM 857 C C . SER A 1 106 ? -22.734 -33.781 4.926 1 95.75 106 SER A C 1
ATOM 859 O O . SER A 1 106 ? -23.141 -34.031 6.059 1 95.75 106 SER A O 1
ATOM 861 N N . LEU A 1 107 ? -23.391 -34 3.811 1 95.88 107 LEU A N 1
ATOM 862 C CA . LEU A 1 107 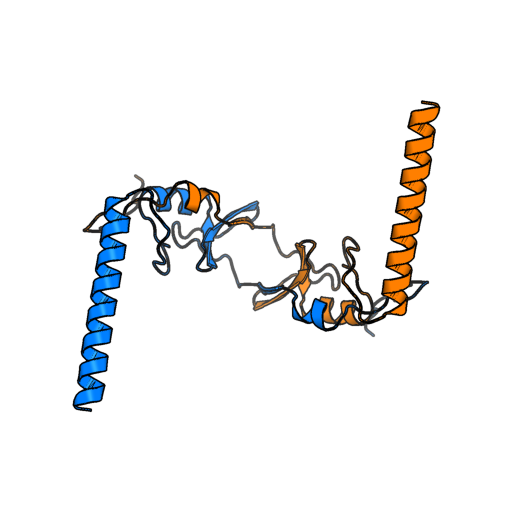? -24.672 -34.719 3.869 1 95.88 107 LEU A CA 1
ATOM 863 C C . LEU A 1 107 ? -24.5 -36.094 4.5 1 95.88 107 LEU A C 1
ATOM 865 O O . LEU A 1 107 ? -25.281 -36.469 5.371 1 95.88 107 LEU A O 1
ATOM 869 N N . HIS A 1 108 ? -23.406 -36.75 4.082 1 96.62 108 HIS A N 1
ATOM 870 C CA . HIS A 1 108 ? -23.109 -38.062 4.633 1 96.62 108 HIS A CA 1
ATOM 871 C C . HIS A 1 108 ? -22.859 -38 6.137 1 96.62 108 HIS A C 1
ATOM 873 O O . HIS A 1 108 ? -23.391 -38.812 6.895 1 96.62 108 HIS A O 1
ATOM 879 N N . ASN A 1 109 ? -22.141 -37.062 6.562 1 95.5 109 ASN A N 1
ATOM 880 C CA . ASN A 1 109 ? -21.812 -36.906 7.98 1 95.5 109 ASN A CA 1
ATOM 881 C C . ASN A 1 109 ? -23.062 -36.562 8.797 1 95.5 109 ASN A C 1
ATOM 883 O O . ASN A 1 109 ? -23.188 -37 9.953 1 95.5 109 ASN A O 1
ATOM 887 N N . SER A 1 110 ? -23.906 -35.781 8.258 1 94.75 110 SER A N 1
ATOM 888 C CA . SER A 1 110 ? -25.156 -35.438 8.93 1 94.75 110 SER A CA 1
ATOM 889 C C . SER A 1 110 ? -26.062 -36.656 9.062 1 94.75 110 SER A C 1
ATOM 891 O O . SER A 1 110 ? -26.766 -36.812 10.062 1 94.75 110 SER A O 1
ATOM 893 N N . MET A 1 111 ? -25.984 -37.531 8.125 1 93.56 111 MET A N 1
ATOM 894 C CA . MET A 1 111 ? -26.859 -38.719 8.078 1 93.56 111 MET A CA 1
ATOM 895 C C . MET A 1 111 ? -26.312 -39.812 8.953 1 93.56 111 MET A C 1
ATOM 897 O O . MET A 1 111 ? -27.078 -40.562 9.586 1 93.56 111 MET A O 1
ATOM 901 N N . PHE A 1 112 ? -24.953 -39.844 9.109 1 94 112 PHE A N 1
ATOM 902 C CA . PHE A 1 112 ? -24.391 -41 9.773 1 94 112 PHE A CA 1
ATOM 903 C C . PHE A 1 112 ? -23.453 -40.594 10.891 1 94 112 PHE A C 1
ATOM 905 O O . PHE A 1 112 ? -22.844 -41.438 11.539 1 94 112 PHE A O 1
ATOM 912 N N . GLY A 1 113 ? -23.031 -39.438 11.047 1 79.94 113 GLY A N 1
ATOM 913 C CA . GLY A 1 113 ? -22.141 -38.969 12.109 1 79.94 113 GLY A CA 1
ATOM 914 C C . GLY A 1 113 ? -22.844 -38.719 13.422 1 79.94 113 GLY A C 1
ATOM 915 O O . GLY A 1 113 ? -24.078 -38.625 13.453 1 79.94 113 GLY A O 1
ATOM 916 N N . PHE B 1 1 ? 24.875 -17.266 -20.312 1 31.95 1 PHE B N 1
ATOM 917 C CA . PHE B 1 1 ? 24.078 -18.469 -20.453 1 31.95 1 PHE B CA 1
ATOM 918 C C . PHE B 1 1 ? 23.125 -18.641 -19.281 1 31.95 1 PHE B C 1
ATOM 920 O O . PHE B 1 1 ? 23.547 -18.688 -18.125 1 31.95 1 PHE B O 1
ATOM 927 N N . SER B 1 2 ? 21.828 -17.969 -19.297 1 35.16 2 SER B N 1
ATOM 928 C CA . SER B 1 2 ? 20.75 -17.438 -18.469 1 35.16 2 SER B CA 1
ATOM 929 C C . SER B 1 2 ? 20 -18.562 -17.75 1 35.16 2 SER B C 1
ATOM 931 O O . SER B 1 2 ? 19.172 -19.234 -18.344 1 35.16 2 SER B O 1
ATOM 933 N N . ILE B 1 3 ? 20.656 -19.312 -16.891 1 40.38 3 ILE B N 1
ATOM 934 C CA . ILE B 1 3 ? 20.266 -20.578 -16.312 1 40.38 3 ILE B CA 1
ATOM 935 C C . ILE B 1 3 ? 18.953 -20.422 -15.555 1 40.38 3 ILE B C 1
ATOM 937 O O . ILE B 1 3 ? 18.938 -20.422 -14.32 1 40.38 3 ILE B O 1
ATOM 941 N N . PHE B 1 4 ? 18.031 -19.531 -15.961 1 43.97 4 PHE B N 1
ATOM 942 C CA . PHE B 1 4 ? 16.672 -19.641 -15.461 1 43.97 4 PHE B CA 1
ATOM 943 C C . PHE B 1 4 ? 16.219 -21.109 -15.445 1 43.97 4 PHE B C 1
ATOM 945 O O . PHE B 1 4 ? 16.078 -21.719 -16.5 1 43.97 4 PHE B O 1
ATOM 952 N N . SER B 1 5 ? 16.812 -21.938 -14.539 1 43.09 5 SER B N 1
ATOM 953 C CA . SER B 1 5 ? 16.312 -23.297 -14.445 1 43.09 5 SER B CA 1
ATOM 954 C C . SER B 1 5 ? 14.812 -23.359 -14.711 1 43.09 5 SER B C 1
ATOM 956 O O . SER B 1 5 ? 14.055 -22.531 -14.195 1 43.09 5 SER B O 1
ATOM 958 N N . PRO B 1 6 ? 14.375 -24.047 -15.758 1 42.66 6 PRO B N 1
ATOM 959 C CA . PRO B 1 6 ? 12.977 -24.266 -16.109 1 42.66 6 PRO B CA 1
ATOM 960 C C . PRO B 1 6 ? 12.125 -24.688 -14.914 1 42.66 6 PRO B C 1
ATOM 962 O O . PRO B 1 6 ? 12.57 -25.484 -14.086 1 42.66 6 PRO B O 1
ATOM 965 N N . PHE B 1 7 ? 11.555 -23.844 -14.125 1 42.22 7 PHE B N 1
ATOM 966 C CA . PHE B 1 7 ? 10.367 -24.328 -13.422 1 42.22 7 PHE B CA 1
ATOM 967 C C . PHE B 1 7 ? 9.734 -25.484 -14.18 1 42.22 7 PHE B C 1
ATOM 969 O O . PHE B 1 7 ? 9.203 -25.312 -15.273 1 42.22 7 PHE B O 1
ATOM 976 N N . ASN B 1 8 ? 10.234 -26.656 -14.195 1 39.62 8 ASN B N 1
ATOM 977 C CA . ASN B 1 8 ? 9.617 -27.875 -14.734 1 39.62 8 ASN B CA 1
ATOM 978 C C . ASN B 1 8 ? 8.125 -27.938 -14.406 1 39.62 8 ASN B C 1
ATOM 980 O O . ASN B 1 8 ? 7.73 -28.484 -13.383 1 39.62 8 ASN B O 1
ATOM 984 N N . PHE B 1 9 ? 7.297 -26.891 -14.57 1 44.56 9 PHE B N 1
ATOM 985 C CA . PHE B 1 9 ? 5.844 -27 -14.5 1 44.56 9 PHE B CA 1
ATOM 986 C C . PHE B 1 9 ? 5.332 -28.078 -15.438 1 44.56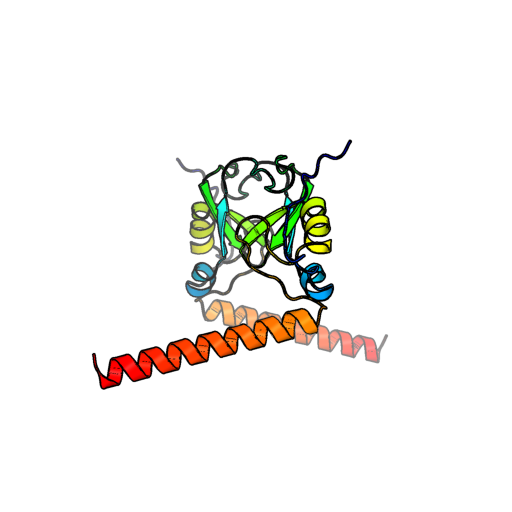 9 PHE B C 1
ATOM 988 O O . PHE B 1 9 ? 5.434 -27.953 -16.656 1 44.56 9 PHE B O 1
ATOM 995 N N . THR B 1 10 ? 5.301 -29.25 -15.141 1 51.03 10 THR B N 1
ATOM 996 C CA . THR B 1 10 ? 4.688 -30.25 -16 1 51.03 10 THR B CA 1
ATOM 997 C C . THR B 1 10 ? 3.584 -29.625 -16.859 1 51.03 10 THR B C 1
ATOM 999 O O . THR B 1 10 ? 3.58 -29.766 -18.078 1 51.03 10 THR B O 1
ATOM 1002 N N . GLY B 1 11 ? 2.152 -29.547 -16.406 1 60.19 11 GLY B N 1
ATOM 1003 C CA . GLY B 1 11 ? 1.098 -28.844 -17.125 1 60.19 11 GLY B CA 1
ATOM 1004 C C . GLY B 1 11 ? 1.271 -27.328 -17.109 1 60.19 11 GLY B C 1
ATOM 1005 O O . GLY B 1 11 ? 1.611 -26.75 -16.078 1 60.19 11 GLY B O 1
ATOM 1006 N N . LYS B 1 12 ? 1.721 -26.625 -18.188 1 75.25 12 LYS B N 1
ATOM 1007 C CA . LYS B 1 12 ? 2.277 -25.281 -18.312 1 75.25 12 LYS B CA 1
ATOM 1008 C C . LYS B 1 12 ? 1.3 -24.234 -17.781 1 75.25 12 LYS B C 1
ATOM 1010 O O . LYS B 1 12 ? 0.169 -24.141 -18.266 1 75.25 12 LYS B O 1
ATOM 1015 N N . ALA B 1 13 ? 1.368 -23.875 -16.703 1 90.31 13 ALA B N 1
ATOM 1016 C CA . ALA B 1 13 ? 0.584 -22.75 -16.219 1 90.31 13 ALA B CA 1
ATOM 1017 C C . ALA B 1 13 ? 0.516 -21.625 -17.25 1 90.31 13 ALA B C 1
ATOM 1019 O O . ALA B 1 13 ? 1.494 -21.359 -17.953 1 90.31 13 ALA B O 1
ATOM 1020 N N . PRO B 1 14 ? -0.667 -21.203 -17.531 1 95.94 14 PRO B N 1
ATOM 1021 C CA . PRO B 1 14 ? -0.796 -20.078 -18.469 1 95.94 14 PRO B CA 1
ATOM 1022 C C . PRO B 1 14 ? -0.261 -18.766 -17.891 1 95.94 14 PRO B C 1
ATOM 1024 O O . PRO B 1 14 ? -0.013 -18.672 -16.688 1 95.94 14 PRO B O 1
ATOM 1027 N N . PRO B 1 15 ? -0.046 -17.812 -18.797 1 97.31 15 PRO B N 1
ATOM 1028 C CA . PRO B 1 15 ? 0.309 -16.484 -18.312 1 97.31 15 PRO B CA 1
ATOM 1029 C C . PRO B 1 15 ? -0.832 -15.805 -17.547 1 97.31 15 PRO B C 1
ATOM 1031 O O . PRO B 1 15 ? -1.993 -16.188 -17.703 1 97.31 15 PRO B O 1
ATOM 1034 N N . ALA B 1 16 ? -0.452 -14.844 -16.719 1 98.25 16 ALA B N 1
ATOM 1035 C CA . ALA B 1 16 ? -1.452 -13.969 -16.109 1 98.25 16 ALA B CA 1
ATOM 1036 C C . ALA B 1 16 ? -2.113 -13.078 -17.156 1 98.25 16 ALA B C 1
ATOM 1038 O O . ALA B 1 16 ? -1.519 -12.781 -18.203 1 98.25 16 ALA B O 1
ATOM 1039 N N . SER B 1 17 ? -3.324 -12.766 -16.953 1 98.38 17 SER B N 1
ATOM 1040 C CA . SER B 1 17 ? -4.023 -11.891 -17.891 1 98.38 17 SER B CA 1
ATOM 1041 C C . SER B 1 17 ? -3.359 -10.516 -17.953 1 98.38 17 SER B C 1
ATOM 1043 O O . SER B 1 17 ? -2.76 -10.055 -16.984 1 98.38 17 SER B O 1
ATOM 1045 N N . LYS B 1 18 ? -3.5 -9.875 -19.078 1 97.5 18 LYS B N 1
ATOM 1046 C CA . LYS B 1 18 ? -2.973 -8.523 -19.266 1 97.5 18 LYS B CA 1
ATOM 1047 C C . LYS B 1 18 ? -3.543 -7.566 -18.219 1 97.5 18 LYS B C 1
ATOM 1049 O O . LYS B 1 18 ? -2.811 -6.754 -17.641 1 97.5 18 LYS B O 1
ATOM 1054 N N . LYS B 1 19 ? -4.855 -7.652 -18.016 1 97.25 19 LYS B N 1
ATOM 1055 C CA . LYS B 1 19 ? -5.535 -6.773 -17.078 1 97.25 19 LYS B CA 1
ATOM 1056 C C . LYS B 1 19 ? -4.988 -6.953 -15.656 1 97.25 19 LYS B C 1
ATOM 1058 O O . LYS B 1 19 ? -4.719 -5.973 -14.961 1 97.25 19 LYS B O 1
ATOM 1063 N N . ALA B 1 20 ? -4.875 -8.25 -15.227 1 96.81 20 ALA B N 1
ATOM 1064 C CA . ALA B 1 20 ? -4.383 -8.539 -13.883 1 96.81 20 ALA B CA 1
ATOM 1065 C C . ALA B 1 20 ? -2.982 -7.965 -13.68 1 96.81 20 ALA B C 1
ATOM 1067 O O . ALA B 1 20 ? -2.68 -7.414 -12.617 1 96.81 20 ALA B O 1
ATOM 1068 N N . VAL B 1 21 ? -2.127 -8.062 -14.688 1 97.44 21 VAL B N 1
ATOM 1069 C CA . VAL B 1 21 ? -0.749 -7.586 -14.602 1 97.44 21 VAL B CA 1
ATOM 1070 C C . VAL B 1 21 ? -0.729 -6.062 -14.523 1 97.44 21 VAL B C 1
ATOM 1072 O O . VAL B 1 21 ? 0.016 -5.484 -13.727 1 97.44 21 VAL B O 1
ATOM 1075 N N . GLU B 1 22 ? -1.559 -5.402 -15.344 1 95.94 22 GLU B N 1
ATOM 1076 C CA . GLU B 1 22 ? -1.626 -3.945 -15.398 1 95.94 22 GLU B CA 1
ATOM 1077 C C . GLU B 1 22 ? -2.127 -3.367 -14.078 1 95.94 22 GLU B C 1
ATOM 1079 O O . GLU B 1 22 ? -1.771 -2.246 -13.711 1 95.94 22 GLU B O 1
ATOM 1084 N N . GLU B 1 23 ? -2.871 -4.109 -13.344 1 94.5 23 GLU B N 1
ATOM 1085 C CA . GLU B 1 23 ? -3.527 -3.607 -12.141 1 94.5 23 GLU B CA 1
ATOM 1086 C C . GLU B 1 23 ? -2.662 -3.834 -10.906 1 94.5 23 GLU B C 1
ATOM 1088 O O . GLU B 1 23 ? -3.016 -3.404 -9.805 1 94.5 23 GLU B O 1
ATOM 1093 N N . LEU B 1 24 ? -1.509 -4.387 -11.133 1 94.19 24 LEU B N 1
ATOM 1094 C CA . LEU B 1 24 ? -0.646 -4.652 -9.984 1 94.19 24 LEU B CA 1
ATOM 1095 C C . LEU B 1 24 ? -0.11 -3.35 -9.398 1 94.19 24 LEU B C 1
ATOM 1097 O O . LEU B 1 24 ? 0.213 -2.416 -10.141 1 94.19 24 LEU B O 1
ATOM 1101 N N . GLU B 1 25 ? 0.043 -3.344 -8.086 1 87.75 25 GLU B N 1
ATOM 1102 C CA . GLU B 1 25 ? 0.614 -2.203 -7.375 1 87.75 25 GLU B CA 1
ATOM 1103 C C . GLU B 1 25 ? 2.107 -2.068 -7.66 1 87.75 25 GLU B C 1
ATOM 1105 O O . GLU B 1 25 ? 2.848 -3.051 -7.598 1 87.75 25 GLU B O 1
ATOM 1110 N N . THR B 1 26 ? 2.512 -0.83 -8.055 1 89.44 26 THR B N 1
ATOM 1111 C CA . THR B 1 26 ? 3.918 -0.521 -8.297 1 89.44 26 THR B CA 1
ATOM 1112 C C . THR B 1 26 ? 4.469 0.371 -7.184 1 89.44 26 THR B C 1
ATOM 1114 O O . THR B 1 26 ? 3.816 1.333 -6.773 1 89.44 26 THR B O 1
ATOM 1117 N N . ARG B 1 27 ? 5.609 -0.122 -6.652 1 81.06 27 ARG B N 1
ATOM 1118 C CA . ARG B 1 27 ? 6.258 0.677 -5.617 1 81.06 27 ARG B CA 1
ATOM 1119 C C . ARG B 1 27 ? 7.715 0.951 -5.969 1 81.06 27 ARG B C 1
ATOM 1121 O O . ARG B 1 27 ? 8.414 0.073 -6.484 1 81.06 27 ARG B O 1
ATOM 1128 N N . VAL B 1 28 ? 8.148 2.193 -5.855 1 76.12 28 VAL B N 1
ATOM 1129 C CA . VAL B 1 28 ? 9.57 2.514 -5.953 1 76.12 28 VAL B CA 1
ATOM 1130 C C . VAL B 1 28 ? 10.219 2.418 -4.578 1 76.12 28 VAL B C 1
ATOM 1132 O O . VAL B 1 28 ? 9.711 2.988 -3.605 1 76.12 28 VAL B O 1
ATOM 1135 N N . ILE B 1 29 ? 11.172 1.47 -4.629 1 68.19 29 ILE B N 1
ATOM 1136 C CA . ILE B 1 29 ? 11.836 1.309 -3.342 1 68.19 29 ILE B CA 1
ATOM 1137 C C . ILE B 1 29 ? 12.531 2.613 -2.955 1 68.19 29 ILE B C 1
ATOM 1139 O O . ILE B 1 29 ? 13.359 3.131 -3.711 1 68.19 29 ILE B O 1
ATOM 1143 N N . SER B 1 30 ? 11.984 3.295 -2.16 1 59.41 30 SER B N 1
ATOM 1144 C CA . SER B 1 30 ? 12.492 4.594 -1.734 1 59.41 30 SER B CA 1
ATOM 1145 C C . SER B 1 30 ? 13.852 4.457 -1.052 1 59.41 30 SER B C 1
ATOM 1147 O O . SER B 1 30 ? 14.141 3.428 -0.439 1 59.41 30 SER B O 1
ATOM 1149 N N . PRO B 1 31 ? 14.758 5.176 -1.713 1 53.28 31 PRO B N 1
ATOM 1150 C CA . PRO B 1 31 ? 16.062 5.16 -1.064 1 53.28 31 PRO B CA 1
ATOM 1151 C C . PRO B 1 31 ? 15.992 4.824 0.423 1 53.28 31 PRO B C 1
ATOM 1153 O O . PRO B 1 31 ? 14.922 4.926 1.026 1 53.28 31 PRO B O 1
ATOM 1156 N N . THR B 1 32 ? 17.219 4.695 1.001 1 50.09 32 THR B N 1
ATOM 1157 C CA . THR B 1 32 ? 17.688 4.523 2.369 1 50.09 32 THR B CA 1
ATOM 1158 C C . THR B 1 32 ? 16.688 5.078 3.369 1 50.09 32 THR B C 1
ATOM 1160 O O . THR B 1 32 ? 15.789 5.84 2.996 1 50.09 32 THR B O 1
ATOM 1163 N N . SER B 1 33 ? 16.969 5.086 4.637 1 53.34 33 SER B N 1
ATOM 1164 C CA . SER B 1 33 ? 16.438 5.305 5.977 1 53.34 33 SER B CA 1
ATOM 1165 C C . SER B 1 33 ? 15.727 6.652 6.078 1 53.34 33 SER B C 1
ATOM 1167 O O . SER B 1 33 ? 16.312 7.637 6.539 1 53.34 33 SER B O 1
ATOM 1169 N N . PRO B 1 34 ? 14.625 6.75 5.18 1 68 34 PRO B N 1
ATOM 1170 C CA . PRO B 1 34 ? 14.008 8.047 5.469 1 68 34 PRO B CA 1
ATOM 1171 C C . PRO B 1 34 ? 13.852 8.305 6.965 1 68 34 PRO B C 1
ATOM 1173 O O . PRO B 1 34 ? 13.789 7.363 7.754 1 68 34 PRO B O 1
ATOM 1176 N N . GLN B 1 35 ? 14.359 9.391 7.277 1 82.06 35 GLN B N 1
ATOM 1177 C CA . GLN B 1 35 ? 14.164 9.828 8.656 1 82.06 35 GLN B CA 1
ATOM 1178 C C . GLN B 1 35 ? 12.711 10.211 8.914 1 82.06 35 GLN B C 1
ATOM 1180 O O . GLN B 1 35 ? 12.047 10.773 8.039 1 82.06 35 GLN B O 1
ATOM 1185 N N . CYS B 1 36 ? 12.32 9.68 9.906 1 89 36 CYS B N 1
ATOM 1186 C CA . CYS B 1 36 ? 11.031 10.156 10.383 1 89 36 CYS B CA 1
ATOM 1187 C C . CYS B 1 36 ? 11.031 11.672 10.555 1 89 36 CYS B C 1
ATOM 1189 O O . CYS B 1 36 ? 11.875 12.219 11.266 1 89 36 CYS B O 1
ATOM 1191 N N . ALA B 1 37 ? 10.219 12.25 9.953 1 90.56 37 ALA B N 1
ATOM 1192 C CA . ALA B 1 37 ? 10.203 13.711 9.953 1 90.56 37 ALA B CA 1
ATOM 1193 C C . ALA B 1 37 ? 9.961 14.258 11.352 1 90.56 37 ALA B C 1
ATOM 1195 O O . ALA B 1 37 ? 10.227 15.43 11.625 1 90.56 37 ALA B O 1
ATOM 1196 N N . ILE B 1 38 ? 9.391 13.438 12.234 1 92.88 38 ILE B N 1
ATOM 1197 C CA . ILE B 1 38 ? 9.07 13.898 13.578 1 92.88 38 ILE B CA 1
ATOM 1198 C C . ILE B 1 38 ? 10.281 13.742 14.484 1 92.88 38 ILE B C 1
ATOM 1200 O O . ILE B 1 38 ? 10.68 14.68 15.18 1 92.88 38 ILE B O 1
ATOM 1204 N N . CYS B 1 39 ? 10.844 12.625 14.469 1 93.25 39 CYS B N 1
ATOM 1205 C CA . CYS B 1 39 ? 11.93 12.367 15.414 1 93.25 39 CYS B CA 1
ATOM 1206 C C . CYS B 1 39 ? 13.281 12.453 14.719 1 93.25 39 CYS B C 1
ATOM 1208 O O . CYS B 1 39 ? 14.328 12.469 15.383 1 93.25 39 CYS B O 1
ATOM 1210 N N . LEU B 1 40 ? 13.289 12.406 13.438 1 91.25 40 LEU B N 1
ATOM 1211 C CA . LEU B 1 40 ? 14.469 12.547 12.586 1 91.25 40 LEU B CA 1
ATOM 1212 C C . LEU B 1 40 ? 15.344 11.305 12.648 1 91.25 40 LEU B C 1
ATOM 1214 O O . LEU B 1 40 ? 16.422 11.266 12.062 1 91.25 40 LEU B O 1
ATOM 1218 N N . ALA B 1 41 ? 14.867 10.281 13.414 1 88.81 41 ALA B N 1
ATOM 1219 C CA . ALA B 1 41 ? 15.562 8.992 13.406 1 88.81 41 ALA B CA 1
ATOM 1220 C C . ALA B 1 41 ? 15.25 8.211 12.141 1 88.81 41 ALA B C 1
ATOM 1222 O O . ALA B 1 41 ? 14.195 8.391 11.531 1 88.81 41 ALA B O 1
ATOM 1223 N N . GLU B 1 42 ? 16.156 7.398 11.828 1 84.06 42 GLU B N 1
ATOM 1224 C CA . GLU B 1 42 ? 15.953 6.516 10.688 1 84.06 42 GLU B CA 1
ATOM 1225 C C . GLU B 1 42 ? 14.969 5.398 11.016 1 84.06 42 GLU B C 1
ATOM 1227 O O . GLU B 1 42 ? 14.859 4.984 12.172 1 84.06 42 GLU B O 1
ATOM 1232 N N . PHE B 1 43 ? 14.273 5.039 9.969 1 82.25 43 PHE B N 1
ATOM 1233 C CA . PHE B 1 43 ? 13.422 3.865 10.125 1 82.25 43 PHE B CA 1
ATOM 1234 C C . PHE B 1 43 ? 14.258 2.592 10.18 1 82.25 43 PHE B C 1
ATOM 1236 O O . PHE B 1 43 ? 15.07 2.342 9.289 1 82.25 43 PHE B O 1
ATOM 1243 N N . GLU B 1 44 ? 14.188 1.938 11.289 1 77.5 44 GLU B N 1
ATOM 1244 C CA . GLU B 1 44 ? 14.953 0.702 11.422 1 77.5 44 GLU B CA 1
ATOM 1245 C C . GLU B 1 44 ? 14.078 -0.521 11.156 1 77.5 44 GLU B C 1
ATOM 1247 O O . GLU B 1 44 ? 12.852 -0.452 11.266 1 77.5 44 GLU B O 1
ATOM 1252 N N . GLU B 1 45 ? 14.773 -1.538 10.875 1 72.69 45 GLU B N 1
ATOM 1253 C CA . GLU B 1 45 ? 14.07 -2.805 10.688 1 72.69 45 GLU B CA 1
ATOM 1254 C C . GLU B 1 45 ? 13.219 -3.143 11.906 1 72.69 45 GLU B C 1
ATOM 1256 O O . GLU B 1 45 ? 13.625 -2.908 13.047 1 72.69 45 GLU B O 1
ATOM 1261 N N . GLU B 1 46 ? 12 -3.635 11.594 1 77.19 46 GLU B N 1
ATOM 1262 C CA . GLU B 1 46 ? 11.07 -4.09 12.625 1 77.19 46 GLU B CA 1
ATOM 1263 C C . GLU B 1 46 ? 10.305 -2.918 13.234 1 77.19 46 GLU B C 1
ATOM 1265 O O . GLU B 1 46 ? 9.398 -3.117 14.039 1 77.19 46 GLU B O 1
ATOM 1270 N N . ASN B 1 47 ? 10.875 -1.686 12.867 1 83.25 47 ASN B N 1
ATOM 1271 C CA . ASN B 1 47 ? 10.039 -0.571 13.297 1 83.25 47 ASN B CA 1
ATOM 1272 C C . ASN B 1 47 ? 8.625 -0.673 12.719 1 83.25 47 ASN B C 1
ATOM 1274 O O . ASN B 1 47 ? 8.445 -1.114 11.586 1 83.25 47 ASN B O 1
ATOM 1278 N N . GLU B 1 48 ? 7.734 -0.244 13.594 1 88.31 48 GLU B N 1
ATOM 1279 C CA . GLU B 1 48 ? 6.379 -0.054 13.086 1 88.31 48 GLU B CA 1
ATOM 1280 C C . GLU B 1 48 ? 6.168 1.375 12.594 1 88.31 48 GLU B C 1
ATOM 1282 O O . GLU B 1 48 ? 6.609 2.33 13.234 1 88.31 48 GLU B O 1
ATOM 1287 N N . SER B 1 49 ? 5.625 1.405 11.453 1 89.31 49 SER B N 1
ATOM 1288 C CA . SER B 1 49 ? 5.34 2.721 10.891 1 89.31 49 SER B CA 1
ATOM 1289 C C . SER B 1 49 ? 3.875 2.844 10.492 1 89.31 49 SER B C 1
ATOM 1291 O O . SER B 1 49 ? 3.176 1.838 10.352 1 89.31 49 SER B O 1
ATOM 1293 N N . LYS B 1 50 ? 3.354 4.047 10.43 1 93.44 50 LYS B N 1
ATOM 1294 C CA . LYS B 1 50 ? 2.025 4.363 9.914 1 93.44 50 LYS B CA 1
ATOM 1295 C C . LYS B 1 50 ? 2.111 5.328 8.734 1 93.44 50 LYS B C 1
ATOM 1297 O O . LYS B 1 50 ? 2.99 6.191 8.695 1 93.44 50 LYS B O 1
ATOM 1302 N N . ILE B 1 51 ? 1.246 5.152 7.871 1 88.31 51 ILE B N 1
ATOM 1303 C CA . ILE B 1 51 ? 1.187 5.973 6.668 1 88.31 51 ILE B CA 1
ATOM 1304 C C . ILE B 1 51 ? -0.116 6.77 6.648 1 88.31 51 ILE B C 1
ATOM 1306 O O . ILE B 1 51 ? -1.196 6.211 6.848 1 88.31 51 ILE B O 1
ATOM 1310 N N . LEU B 1 52 ? -0.035 7.988 6.48 1 93 52 LEU B N 1
ATOM 1311 C CA . LEU B 1 52 ? -1.213 8.844 6.387 1 93 52 LEU B CA 1
ATOM 1312 C C . LEU B 1 52 ? -1.837 8.758 4.996 1 93 52 LEU B C 1
ATOM 1314 O O . LEU B 1 52 ? -1.215 8.242 4.062 1 93 52 LEU B O 1
ATOM 1318 N N . PRO B 1 53 ? -3.127 9.289 4.863 1 91.19 53 PRO B N 1
ATOM 1319 C CA . PRO B 1 53 ? -3.779 9.242 3.553 1 91.19 53 PRO B CA 1
ATOM 1320 C C . PRO B 1 53 ? -3.018 10.031 2.486 1 91.19 53 PRO B C 1
ATOM 1322 O O . PRO B 1 53 ? -3.154 9.742 1.293 1 91.19 53 PRO B O 1
ATOM 1325 N N . CYS B 1 54 ? -2.164 10.922 2.898 1 89.12 54 CYS B N 1
ATOM 1326 C CA . CYS B 1 54 ? -1.337 11.703 1.985 1 89.12 54 CYS B CA 1
ATOM 1327 C C . CYS B 1 54 ? -0.072 10.945 1.606 1 89.12 54 CYS B C 1
ATOM 1329 O O . CYS B 1 54 ? 0.82 11.5 0.961 1 89.12 54 CYS B O 1
ATOM 1331 N N . ASN B 1 55 ? 0.151 9.797 2.123 1 84.62 55 ASN B N 1
ATOM 1332 C CA . ASN B 1 55 ? 1.195 8.836 1.777 1 84.62 55 ASN B CA 1
ATOM 1333 C C . ASN B 1 55 ? 2.508 9.156 2.486 1 84.62 55 ASN B C 1
ATOM 1335 O O . ASN B 1 55 ? 3.545 8.57 2.176 1 84.62 55 ASN B O 1
ATOM 1339 N N . HIS B 1 56 ? 2.514 10.016 3.496 1 88.44 56 HIS B N 1
ATOM 1340 C CA . HIS B 1 56 ? 3.699 10.227 4.32 1 88.44 56 HIS B CA 1
ATOM 1341 C C . HIS B 1 56 ? 3.775 9.203 5.449 1 88.44 56 HIS B C 1
ATOM 1343 O O . HIS B 1 56 ? 2.766 8.906 6.09 1 88.44 56 HIS B O 1
ATOM 1349 N N . GLN B 1 57 ? 4.973 8.734 5.66 1 88.19 57 GLN B N 1
ATOM 1350 C CA . GLN B 1 57 ? 5.23 7.648 6.598 1 88.19 57 GLN B CA 1
ATOM 1351 C C . GLN B 1 57 ? 6 8.148 7.816 1 88.19 57 GLN B C 1
ATOM 1353 O O . GLN B 1 57 ? 6.941 8.938 7.688 1 88.19 57 GLN B O 1
ATOM 1358 N N . PHE B 1 58 ? 5.562 7.66 8.984 1 91.38 58 PHE B N 1
ATOM 1359 C CA . PHE B 1 58 ? 6.18 8.016 10.258 1 91.38 58 PHE B CA 1
ATOM 1360 C C . PHE B 1 58 ? 6.281 6.801 11.172 1 91.38 58 PHE B C 1
ATOM 1362 O O . PHE B 1 58 ? 5.566 5.812 10.977 1 91.38 58 PHE B O 1
ATOM 1369 N N . HIS B 1 59 ? 7.203 6.855 12.164 1 92.19 59 HIS B N 1
ATOM 1370 C CA . HIS B 1 59 ? 7.074 5.879 13.242 1 92.19 59 HIS B CA 1
ATOM 1371 C C . HIS B 1 59 ? 5.676 5.91 13.844 1 92.19 59 HIS B C 1
ATOM 1373 O O . HIS B 1 59 ? 5.109 6.984 14.055 1 92.19 59 HIS B O 1
ATOM 1379 N N . SER B 1 60 ? 5.23 4.773 14.094 1 95.94 60 SER B N 1
ATOM 1380 C CA . SER B 1 60 ? 3.904 4.723 14.703 1 95.94 60 SER B CA 1
ATOM 1381 C C . SER B 1 60 ? 3.854 5.527 15.992 1 95.94 60 SER B C 1
ATOM 1383 O O . SER B 1 60 ? 2.926 6.309 16.219 1 95.94 60 SER B O 1
ATOM 1385 N N . THR B 1 61 ? 4.859 5.383 16.797 1 96.19 61 THR B N 1
ATOM 1386 C CA . THR B 1 61 ? 4.891 6.094 18.062 1 96.19 61 THR B CA 1
ATOM 1387 C C . THR B 1 61 ? 4.91 7.605 17.844 1 96.19 61 THR B C 1
ATOM 1389 O O . THR B 1 61 ? 4.223 8.352 18.547 1 96.19 61 THR B O 1
ATOM 1392 N N . CYS B 1 62 ? 5.656 8.047 16.906 1 95.62 62 CYS B N 1
ATOM 1393 C CA . CYS B 1 62 ? 5.793 9.469 16.641 1 95.62 62 CYS B CA 1
ATOM 1394 C C . CYS B 1 62 ? 4.477 10.055 16.125 1 95.62 62 CYS B C 1
ATOM 1396 O O . CYS B 1 62 ? 3.992 11.055 16.672 1 95.62 62 CYS B O 1
ATOM 1398 N N . ILE B 1 63 ? 3.877 9.422 15.188 1 96.69 63 ILE B N 1
ATOM 1399 C CA . ILE B 1 63 ? 2.707 10.016 14.539 1 96.69 63 ILE B CA 1
ATOM 1400 C C . ILE B 1 63 ? 1.498 9.906 15.461 1 96.69 63 ILE B C 1
ATOM 1402 O O . ILE B 1 63 ? 0.644 10.797 15.484 1 96.69 63 ILE B O 1
ATOM 1406 N N . LEU B 1 64 ? 1.422 8.828 16.188 1 97.31 64 LEU B N 1
ATOM 1407 C CA . LEU B 1 64 ? 0.317 8.703 17.125 1 97.31 64 LEU B CA 1
ATOM 1408 C C . LEU B 1 64 ? 0.384 9.789 18.203 1 97.31 64 LEU B C 1
ATOM 1410 O O . LEU B 1 64 ? -0.645 10.352 18.578 1 97.31 64 LEU B O 1
ATOM 1414 N N . THR B 1 65 ? 1.544 10.102 18.656 1 97.56 65 THR B N 1
ATOM 1415 C CA . THR B 1 65 ? 1.734 11.188 19.609 1 97.56 65 THR B CA 1
ATOM 1416 C C . THR B 1 65 ? 1.375 12.531 18.969 1 97.56 65 THR B C 1
ATOM 1418 O O . THR B 1 65 ? 0.699 13.352 19.594 1 97.56 65 THR B O 1
ATOM 1421 N N . TRP B 1 66 ? 1.853 12.805 17.797 1 97.06 66 TRP B N 1
ATOM 1422 C CA . TRP B 1 66 ? 1.595 14.031 17.047 1 97.06 66 TRP B CA 1
ATOM 1423 C C . TRP B 1 66 ? 0.097 14.258 16.875 1 97.06 66 TRP B C 1
ATOM 1425 O O . TRP B 1 66 ? -0.413 15.344 17.172 1 97.06 66 TRP B O 1
ATOM 1435 N N . LEU B 1 67 ? -0.659 13.195 16.547 1 97.31 67 LEU B N 1
ATOM 1436 C CA . LEU B 1 67 ? -2.064 13.297 16.172 1 97.31 67 LEU B CA 1
ATOM 1437 C C . LEU B 1 67 ? -2.949 13.445 17.406 1 97.31 67 LEU B C 1
ATOM 1439 O O . LEU B 1 67 ? -4.141 13.734 17.297 1 97.31 67 LEU B O 1
ATOM 1443 N N . LYS B 1 68 ? -2.371 13.242 18.516 1 96.81 68 LYS B N 1
ATOM 1444 C CA . LYS B 1 68 ? -3.084 13.547 19.75 1 96.81 68 LYS B CA 1
ATOM 1445 C C . LYS B 1 68 ? -3.223 15.055 19.953 1 96.81 68 LYS B C 1
ATOM 1447 O O . LYS B 1 68 ? -4.055 15.508 20.734 1 96.81 68 LYS B O 1
ATOM 1452 N N . GLN B 1 69 ? -2.416 15.805 19.234 1 95.69 69 GLN B N 1
ATOM 1453 C CA . GLN B 1 69 ? -2.398 17.25 19.438 1 95.69 69 GLN B CA 1
ATOM 1454 C C . GLN B 1 69 ? -2.809 17.984 18.172 1 95.69 69 GLN B C 1
ATOM 1456 O O . GLN B 1 69 ? -3.465 19.031 18.234 1 95.69 69 GLN B O 1
ATOM 1461 N N . VAL B 1 70 ? -2.371 17.469 17.094 1 95.94 70 VAL B N 1
ATOM 1462 C CA . VAL B 1 70 ? -2.545 18.125 15.797 1 95.94 70 VAL B CA 1
ATOM 1463 C C . VAL B 1 70 ? -3.166 17.141 14.805 1 95.94 70 VAL B C 1
ATOM 1465 O O . VAL B 1 70 ? -2.736 15.977 14.719 1 95.94 70 VAL B O 1
ATOM 1468 N N . ASN B 1 71 ? -4.16 17.594 14.055 1 97.81 71 ASN B N 1
ATOM 1469 C CA . ASN B 1 71 ? -4.895 16.688 13.188 1 97.81 71 ASN B CA 1
ATOM 1470 C C . ASN B 1 71 ? -4.363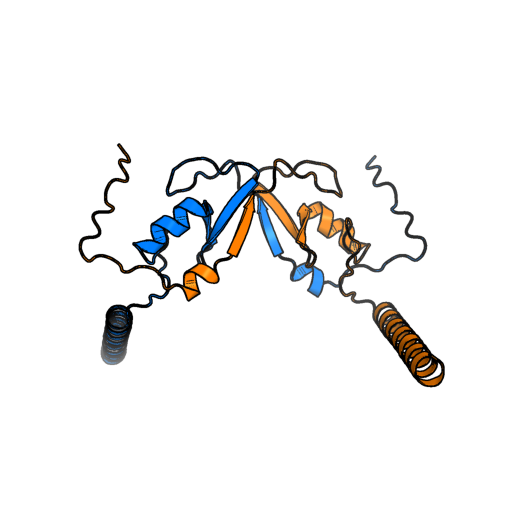 16.703 11.758 1 97.81 71 ASN B C 1
ATOM 1472 O O . ASN B 1 71 ? -5.105 16.438 10.812 1 97.81 71 ASN B O 1
ATOM 1476 N N . SER B 1 72 ? -3.18 17.109 11.5 1 96.62 72 SER B N 1
ATOM 1477 C CA . SER B 1 72 ? -2.666 17.219 10.133 1 96.62 72 SER B CA 1
ATOM 1478 C C . SER B 1 72 ? -1.315 16.531 9.992 1 96.62 72 SER B C 1
ATOM 1480 O O . SER B 1 72 ? -0.658 16.219 10.992 1 96.62 72 SER B O 1
ATOM 1482 N N . CYS B 1 73 ? -0.95 16.188 8.875 1 96.06 73 CYS B N 1
ATOM 1483 C CA . CYS B 1 73 ? 0.344 15.578 8.586 1 96.06 73 CYS B CA 1
ATOM 1484 C C . CYS B 1 73 ? 1.482 16.531 8.922 1 96.06 73 CYS B C 1
ATOM 1486 O O . CYS B 1 73 ? 1.469 17.688 8.508 1 96.06 73 CYS B O 1
ATOM 1488 N N . PRO B 1 74 ? 2.512 16.047 9.562 1 95 74 PRO B N 1
ATOM 1489 C CA . PRO B 1 74 ? 3.66 16.906 9.898 1 95 74 PRO B CA 1
ATOM 1490 C C . PRO B 1 74 ? 4.41 17.391 8.664 1 95 74 PRO B C 1
ATOM 1492 O O . PRO B 1 74 ? 5.109 18.406 8.719 1 95 74 PRO B O 1
ATOM 1495 N N . GLU B 1 75 ? 4.285 16.781 7.574 1 92.69 75 GLU B N 1
ATOM 1496 C CA . GLU B 1 75 ? 5.105 17.094 6.402 1 92.69 75 GLU B CA 1
ATOM 1497 C C . GLU B 1 75 ? 4.344 17.953 5.402 1 92.69 75 GLU B C 1
ATOM 1499 O O . GLU B 1 75 ? 4.875 18.938 4.898 1 92.69 75 GLU B O 1
ATOM 1504 N N . CYS B 1 76 ? 3.076 17.703 5.07 1 92.75 76 CYS B N 1
ATOM 1505 C CA . CYS B 1 76 ? 2.381 18.391 3.986 1 92.75 76 CYS B CA 1
ATOM 1506 C C . CYS B 1 76 ? 1.152 19.125 4.508 1 92.75 76 CYS B C 1
ATOM 1508 O O . CYS B 1 76 ? 0.469 19.812 3.75 1 92.75 76 CYS B O 1
ATOM 1510 N N . ARG B 1 77 ? 0.727 18.828 5.727 1 95.44 77 ARG B N 1
ATOM 1511 C CA . ARG B 1 77 ? -0.34 19.516 6.445 1 95.44 77 ARG B CA 1
ATOM 1512 C C . ARG B 1 77 ? -1.711 19.047 5.973 1 95.44 77 ARG B C 1
ATOM 1514 O O . ARG B 1 77 ? -2.723 19.703 6.223 1 95.44 77 ARG B O 1
ATOM 1521 N N . HIS B 1 78 ? -1.776 17.938 5.266 1 95.75 78 HIS B N 1
ATOM 1522 C CA . HIS B 1 78 ? -3.074 17.344 4.98 1 95.75 78 HIS B CA 1
ATOM 1523 C C . HIS B 1 78 ? -3.85 17.062 6.266 1 95.75 78 HIS B C 1
ATOM 1525 O O . HIS B 1 78 ? -3.348 16.391 7.164 1 95.75 78 HIS B O 1
ATOM 1531 N N . GLU B 1 79 ? -4.98 17.531 6.352 1 96.62 79 GLU B N 1
ATOM 1532 C CA . GLU B 1 79 ? -5.754 17.438 7.586 1 96.62 79 GLU B CA 1
ATOM 1533 C C . GLU B 1 79 ? -6.504 16.109 7.664 1 96.62 79 GLU B C 1
ATOM 1535 O O . GLU B 1 79 ? -7.039 15.625 6.66 1 96.62 79 GLU B O 1
ATOM 1540 N N . LEU B 1 80 ? -6.539 15.562 8.828 1 97.62 80 LEU B N 1
ATOM 1541 C CA . LEU B 1 80 ? -7.41 14.445 9.156 1 97.62 80 LEU B CA 1
ATOM 1542 C C . LEU B 1 80 ? -8.672 14.922 9.867 1 97.62 80 LEU B C 1
ATOM 1544 O O . LEU B 1 80 ? -8.664 15.992 10.492 1 97.62 80 LEU B O 1
ATOM 1548 N N . PRO B 1 81 ? -9.734 14.164 9.75 1 97.88 81 PRO B N 1
ATOM 1549 C CA . PRO B 1 81 ? -10.938 14.523 10.508 1 97.88 81 PRO B CA 1
ATOM 1550 C C . PRO B 1 81 ? -10.688 14.602 12.008 1 97.88 81 PRO B C 1
ATOM 1552 O O . PRO B 1 81 ? -9.734 14 12.516 1 97.88 81 PRO B O 1
ATOM 1555 N N . THR B 1 82 ? -11.594 15.406 12.727 1 97.75 82 THR B N 1
ATOM 1556 C CA . THR B 1 82 ? -11.5 15.562 14.172 1 97.75 82 THR B CA 1
ATOM 1557 C C . THR B 1 82 ? -12.812 15.164 14.844 1 97.75 82 THR B C 1
ATOM 1559 O O . THR B 1 82 ? -13.836 15.016 14.18 1 97.75 82 THR B O 1
ATOM 1562 N N . ASP B 1 83 ? -12.695 14.969 16.125 1 98.06 83 ASP B N 1
ATOM 1563 C CA . ASP B 1 83 ? -13.906 14.75 16.906 1 98.06 83 ASP B CA 1
ATOM 1564 C C . ASP B 1 83 ? -14.461 16.062 17.453 1 98.06 83 ASP B C 1
ATOM 1566 O O . ASP B 1 83 ? -15.461 16.078 18.156 1 98.06 83 ASP B O 1
ATOM 1570 N N . ASP B 1 84 ? -13.898 17.172 17.141 1 96.62 84 ASP B N 1
ATOM 1571 C CA . ASP B 1 84 ? -14.344 18.516 17.5 1 96.62 84 ASP B CA 1
ATOM 1572 C C . ASP B 1 84 ? -15.383 19.031 16.516 1 96.62 84 ASP B C 1
ATOM 1574 O O . ASP B 1 84 ? -15.031 19.547 15.453 1 96.62 84 ASP B O 1
ATOM 1578 N N . GLU B 1 85 ? -16.594 18.984 16.953 1 96.56 85 GLU B N 1
ATOM 1579 C CA . GLU B 1 85 ? -17.703 19.375 16.062 1 96.56 85 GLU B CA 1
ATOM 1580 C C . GLU B 1 85 ? -17.609 20.844 15.68 1 96.56 85 GLU B C 1
ATOM 1582 O O . GLU B 1 85 ? -17.906 21.219 14.539 1 96.56 85 GLU B O 1
ATOM 1587 N N . GLN B 1 86 ? -17.25 21.625 16.688 1 96 86 GLN B N 1
ATOM 1588 C CA . GLN B 1 86 ? -17.141 23.062 16.406 1 96 86 GLN B CA 1
ATOM 1589 C C . GLN B 1 86 ? -16.062 23.328 15.352 1 96 86 GLN B C 1
ATOM 1591 O O . GLN B 1 86 ? -16.266 24.125 14.438 1 96 86 GLN B O 1
ATOM 1596 N N . TYR B 1 87 ? -15 22.688 15.469 1 96.25 87 TYR B N 1
ATOM 1597 C CA . TYR B 1 87 ? -13.914 22.828 14.5 1 96.25 87 TYR B CA 1
ATOM 1598 C C . TYR B 1 87 ? -14.367 22.406 13.109 1 96.25 87 TYR B C 1
ATOM 1600 O O . TYR B 1 87 ? -14.125 23.109 12.125 1 96.25 87 TYR B O 1
ATOM 1608 N N . GLU B 1 88 ? -15.008 21.281 13 1 97.12 88 GLU B N 1
ATOM 1609 C CA . GLU B 1 88 ? -15.484 20.766 11.727 1 97.12 88 GLU B CA 1
ATOM 1610 C C . GLU B 1 88 ? -16.516 21.688 11.102 1 97.12 88 GLU B C 1
ATOM 1612 O O . GLU B 1 88 ? -16.516 21.906 9.891 1 97.12 88 GLU B O 1
ATOM 1617 N N . GLU B 1 89 ? -17.438 22.25 11.938 1 96.75 89 GLU B N 1
ATOM 1618 C CA . GLU B 1 89 ? -18.438 23.188 11.453 1 96.75 89 GLU B CA 1
ATOM 1619 C C . GLU B 1 89 ? -17.797 24.438 10.891 1 96.75 89 GLU B C 1
ATOM 1621 O O . GLU B 1 89 ? -18.188 24.922 9.82 1 96.75 89 GLU B O 1
ATOM 1626 N N . MET B 1 90 ? -16.844 24.938 11.609 1 96.5 90 MET B N 1
ATOM 1627 C CA . MET B 1 90 ? -16.125 26.125 11.148 1 96.5 90 MET B CA 1
ATOM 1628 C C . MET B 1 90 ? -15.469 25.859 9.797 1 96.5 90 MET B C 1
ATOM 1630 O O . MET B 1 90 ? -15.539 26.703 8.891 1 96.5 90 MET B O 1
ATOM 1634 N N . LYS B 1 91 ? -14.828 24.75 9.664 1 94.5 91 LYS B N 1
ATOM 1635 C CA . LYS B 1 91 ? -14.195 24.359 8.414 1 94.5 91 LYS B CA 1
ATOM 1636 C C . LYS B 1 91 ? -15.211 24.312 7.273 1 94.5 91 LYS B C 1
ATOM 1638 O O . LYS B 1 91 ? -14.922 24.75 6.16 1 94.5 91 LYS B O 1
ATOM 1643 N N . ARG B 1 92 ? -16.359 23.672 7.562 1 95.56 92 ARG B N 1
ATOM 1644 C CA . ARG B 1 92 ? -17.422 23.594 6.566 1 95.56 92 ARG B CA 1
ATOM 1645 C C . ARG B 1 92 ? -17.875 24.984 6.156 1 95.56 92 ARG B C 1
ATOM 1647 O O . ARG B 1 92 ? -18.094 25.25 4.973 1 95.56 92 ARG B O 1
ATOM 1654 N N . HIS B 1 93 ? -18.031 25.891 7.102 1 96.88 93 HIS B N 1
ATOM 1655 C CA . HIS B 1 93 ? -18.469 27.25 6.84 1 96.88 93 HIS B CA 1
ATOM 1656 C C . HIS B 1 93 ? -17.453 28 5.992 1 96.88 93 HIS B C 1
ATOM 1658 O O . HIS B 1 93 ? -17.812 28.703 5.043 1 96.88 93 HIS B O 1
ATOM 1664 N N . LYS B 1 94 ? -16.25 27.844 6.352 1 96.12 94 LYS B N 1
ATOM 1665 C CA . LYS B 1 94 ? -15.188 28.484 5.574 1 96.12 94 LYS B CA 1
ATOM 1666 C C . LYS B 1 94 ? -15.188 27.984 4.133 1 96.12 94 LYS B C 1
ATOM 1668 O O . LYS B 1 94 ? -15.023 28.766 3.197 1 96.12 94 LYS B O 1
ATOM 1673 N N . ALA B 1 95 ? -15.336 26.672 3.979 1 95.38 95 ALA B N 1
ATOM 1674 C CA . ALA B 1 95 ? -15.375 26.078 2.641 1 95.38 95 ALA B CA 1
ATOM 1675 C C . ALA B 1 95 ? -16.531 26.641 1.829 1 95.38 95 ALA B C 1
ATOM 1677 O O . ALA B 1 95 ? -16.391 26.953 0.645 1 95.38 95 ALA B O 1
ATOM 1678 N N . ARG B 1 96 ? -17.594 26.812 2.455 1 96.62 96 ARG B N 1
ATOM 1679 C CA . ARG B 1 96 ? -18.781 27.359 1.807 1 96.62 96 ARG B CA 1
ATOM 1680 C C . ARG B 1 96 ? -18.547 28.812 1.404 1 96.62 96 ARG B C 1
ATOM 1682 O O . ARG B 1 96 ? -18.938 29.234 0.312 1 96.62 96 ARG B O 1
ATOM 1689 N N . ALA B 1 97 ? -17.969 29.5 2.344 1 96.88 97 ALA B N 1
ATOM 1690 C CA . ALA B 1 97 ? -17.672 30.891 2.059 1 96.88 97 ALA B CA 1
ATOM 1691 C C . ALA B 1 97 ? -16.75 31.016 0.849 1 96.88 97 ALA B C 1
ATOM 1693 O O . ALA B 1 97 ? -16.969 31.859 -0.023 1 96.88 97 ALA B O 1
ATOM 1694 N N . LYS B 1 98 ? -15.797 30.188 0.791 1 96.44 98 LYS B N 1
ATOM 1695 C CA . LYS B 1 98 ? -14.867 30.203 -0.335 1 96.44 98 LYS B CA 1
ATOM 1696 C C . LYS B 1 98 ? -15.578 29.875 -1.642 1 96.44 98 LYS B C 1
ATOM 1698 O O . LYS B 1 98 ? -15.289 30.469 -2.682 1 96.44 98 LYS B O 1
ATOM 1703 N N . GLN B 1 99 ? -16.375 28.875 -1.551 1 95.25 99 GLN B N 1
ATOM 1704 C CA . GLN B 1 99 ? -17.156 28.516 -2.727 1 95.25 99 GLN B CA 1
ATOM 1705 C C . GLN B 1 99 ? -18 29.688 -3.211 1 95.25 99 GLN B C 1
ATOM 1707 O O . GLN B 1 99 ? -18.078 29.953 -4.41 1 95.25 99 GLN B O 1
ATOM 1712 N N . ARG B 1 100 ? -18.609 30.328 -2.305 1 96.5 100 ARG B N 1
ATOM 1713 C CA . ARG B 1 100 ? -19.406 31.5 -2.641 1 96.5 100 ARG B CA 1
ATOM 1714 C C . ARG B 1 100 ? -18.562 32.562 -3.295 1 96.5 100 ARG B C 1
ATOM 1716 O O . ARG B 1 100 ? -18.984 33.188 -4.273 1 96.5 100 ARG B O 1
ATOM 1723 N N . GLU B 1 101 ? -17.453 32.812 -2.67 1 95.88 101 GLU B N 1
ATOM 1724 C CA . GLU B 1 101 ? -16.531 33.812 -3.246 1 95.88 101 GLU B CA 1
ATOM 1725 C C . GLU B 1 101 ? -16.156 33.438 -4.68 1 95.88 101 GLU B C 1
ATOM 1727 O O . GLU B 1 101 ? -16.172 34.281 -5.57 1 95.88 101 GLU B O 1
ATOM 1732 N N . PHE B 1 102 ? -15.836 32.188 -4.953 1 96.06 102 PHE B N 1
ATOM 1733 C CA . PHE B 1 102 ? -15.484 31.719 -6.285 1 96.06 102 PHE B CA 1
ATOM 1734 C C . PHE B 1 102 ? -16.641 31.922 -7.25 1 96.06 102 PHE B C 1
ATOM 1736 O O . PHE B 1 102 ? -16.453 32.375 -8.375 1 96.06 102 PHE B O 1
ATOM 1743 N N . GLU B 1 103 ? -17.812 31.453 -6.805 1 95.62 103 GLU B N 1
ATOM 1744 C CA . GLU B 1 103 ? -19 31.609 -7.625 1 95.62 103 GLU B CA 1
ATOM 1745 C C . GLU B 1 103 ? -19.25 33.062 -7.988 1 95.62 103 GLU B C 1
ATOM 1747 O O . GLU B 1 103 ? -19.547 33.375 -9.141 1 95.62 103 GLU B O 1
ATOM 1752 N N . GLN B 1 104 ? -19.109 33.969 -7.035 1 95.62 104 GLN B N 1
ATOM 1753 C CA . GLN B 1 104 ? -19.281 35.406 -7.289 1 95.62 104 GLN B CA 1
ATOM 1754 C C . GLN B 1 104 ? -18.25 35.906 -8.289 1 95.62 104 GLN B C 1
ATOM 1756 O O . GLN B 1 104 ? -18.578 36.656 -9.211 1 95.62 104 GLN B O 1
ATOM 1761 N N . GLU B 1 105 ? -17 35.562 -8.109 1 95.88 105 GLU B N 1
ATOM 1762 C CA . GLU B 1 105 ? -15.938 35.969 -9.016 1 95.88 105 GLU B CA 1
ATOM 1763 C C . GLU B 1 105 ? -16.172 35.438 -10.422 1 95.88 105 GLU B C 1
ATOM 1765 O O . GLU B 1 105 ? -15.984 36.125 -11.414 1 95.88 105 GLU B O 1
ATOM 1770 N N . SER B 1 106 ? -16.562 34.156 -10.508 1 95.88 106 SER B N 1
ATOM 1771 C CA . SER B 1 106 ? -16.875 33.531 -11.797 1 95.88 106 SER B CA 1
ATOM 1772 C C . SER B 1 106 ? -18 34.281 -12.5 1 95.88 106 SER B C 1
ATOM 1774 O O . SER B 1 106 ? -17.906 34.562 -13.695 1 95.88 106 SER B O 1
ATOM 1776 N N . LEU B 1 107 ? -19.031 34.531 -11.727 1 95.88 107 LEU B N 1
ATOM 1777 C CA . LEU B 1 107 ? -20.156 35.281 -12.273 1 95.88 107 LEU B CA 1
ATOM 1778 C C . LEU B 1 107 ? -19.719 36.656 -12.773 1 95.88 107 LEU B C 1
ATOM 1780 O O . LEU B 1 107 ? -20.078 37.094 -13.875 1 95.88 107 LEU B O 1
ATOM 1784 N N . HIS B 1 108 ? -18.859 37.281 -11.953 1 96.56 108 HIS B N 1
ATOM 1785 C CA . HIS B 1 108 ? -18.344 38.594 -12.328 1 96.56 108 HIS B CA 1
ATOM 1786 C C . HIS B 1 108 ? -17.516 38.531 -13.609 1 96.56 108 HIS B C 1
ATOM 1788 O O . HIS B 1 108 ? -17.672 39.375 -14.5 1 96.56 108 HIS B O 1
ATOM 1794 N N . ASN B 1 109 ? -16.688 37.594 -13.711 1 95.5 109 ASN B N 1
ATOM 1795 C CA . ASN B 1 109 ? -15.844 37.406 -14.891 1 95.5 109 ASN B CA 1
ATOM 1796 C C . ASN B 1 109 ? -16.672 37.125 -16.141 1 95.5 109 ASN B C 1
ATOM 1798 O O . ASN B 1 109 ? -16.312 37.531 -17.234 1 95.5 109 ASN B O 1
ATOM 1802 N N . SER B 1 110 ? -17.672 36.312 -16 1 94.69 110 SER B N 1
ATOM 1803 C CA . SER B 1 110 ? -18.547 36.031 -17.125 1 94.69 110 SER B CA 1
ATOM 1804 C C . SER B 1 110 ? -19.312 37.25 -17.594 1 94.69 110 SER B C 1
ATOM 1806 O O . SER B 1 110 ? -19.562 37.438 -18.781 1 94.69 110 SER B O 1
ATOM 1808 N N . MET B 1 111 ? -19.578 38.125 -16.688 1 93.69 111 MET B N 1
ATOM 1809 C CA . MET B 1 111 ? -20.375 39.344 -16.984 1 93.69 111 MET B CA 1
ATOM 1810 C C . MET B 1 111 ? -19.484 40.438 -17.547 1 93.69 111 MET B C 1
ATOM 1812 O O . MET B 1 111 ? -19.922 41.188 -18.422 1 93.69 111 MET B O 1
ATOM 1816 N N . PHE B 1 112 ? -18.203 40.406 -17.141 1 94 112 PHE B N 1
ATOM 1817 C CA . PHE B 1 112 ? -17.391 41.562 -17.516 1 94 112 PHE B CA 1
ATOM 1818 C C . PHE B 1 112 ? -16.094 41.125 -18.172 1 94 112 PHE B C 1
ATOM 1820 O O . PHE B 1 112 ? -15.258 41.969 -18.531 1 94 112 PHE B O 1
ATOM 1827 N N . GLY B 1 113 ? -15.688 39.938 -18.203 1 79.56 113 GLY B N 1
ATOM 1828 C CA . GLY B 1 113 ? -14.469 39.469 -18.828 1 79.56 113 GLY B CA 1
ATOM 1829 C C . GLY B 1 113 ? -14.625 39.219 -20.328 1 79.56 113 GLY B C 1
ATOM 1830 O O . GLY B 1 113 ? -15.75 39.125 -20.828 1 79.56 113 GLY B O 1
#

Solvent-accessible surface area (backbone atoms only — not comparable to full-atom values): 13006 Å² total; per-residue (Å²): 134,83,75,68,69,73,77,80,54,81,80,71,51,54,31,33,16,70,66,59,61,69,66,45,48,76,44,62,37,64,56,72,59,58,46,18,82,83,78,60,46,58,65,45,64,68,34,51,26,30,35,46,98,86,67,53,65,29,42,37,71,54,47,56,58,48,28,65,47,31,22,44,41,93,85,82,55,57,70,51,61,52,75,48,61,69,60,53,50,50,52,52,49,52,50,49,50,50,49,50,50,50,52,51,51,50,53,49,41,69,75,70,100,137,84,74,71,69,74,76,81,55,82,79,70,52,53,32,34,17,70,66,59,62,69,68,45,49,76,44,64,36,63,56,76,58,57,45,19,83,82,78,58,46,59,64,45,63,66,34,51,26,31,36,46,98,86,68,52,65,29,42,37,69,55,48,56,57,49,28,63,47,30,22,42,42,94,84,80,53,56,71,50,60,54,74,47,62,68,59,53,49,51,52,52,50,51,51,49,50,51,50,49,50,49,52,52,51,51,52,48,41,69,75,70,99

InterPro domains:
  IPR001841 Zinc finger, RING-type [PF13639] (35-77)
  IPR001841 Zinc finger, RING-type [PS50089] (36-77)
  IPR001841 Zinc finger, RING-type [SM00184] (36-76)
  IPR013083 Zinc finger, RING/FYVE/PHD-type [G3DSA:3.30.40.10] (7-84)
  IPR051834 RING finger E3 ubiquitin-protein ligase [PTHR45931] (14-82)